Protein AF-A0A9P4WG24-F1 (afdb_monomer_lite)

Sequence (217 aa):
MPKQSAYSTAEVAAHSSSDDLWVIIQGKVYDVTKYARDHPGGASVLTEVAGKYATAEYADIGHSEDADEILNNYLIGIATDPEKLKRSKNVELVRQAPSTAVVKSVSSASGTVNVIAGVVALAGAAYYALTVGPTARFLLTRSFKLPSASFSGEQSPFFGGFAIASVFSAIGVTVIANKLSKFTQVESGFTRYPPRRKYRNYVKPANPHLARRSLDA

Radius of gyration: 34.35 Å; chains: 1; bounding box: 81×61×91 Å

InterPro domains:
  IPR001199 Cytochrome b5-like heme/steroid binding domain [PF00173] (9-77)
  IPR001199 Cytochrome b5-like heme/steroid binding domain [PR00363] (29-39)
  IPR001199 Cytochrome b5-like heme/steroid binding domain [PR00363] (39-53)
  IPR001199 Cytochrome b5-like heme/steroid binding domain [PR00363] (54-61)
  IPR001199 Cytochrome b5-like heme/steroid binding domain [PR00363] (67-79)
  IPR001199 Cytochrome b5-like heme/steroid binding domain [PS50255] (4-80)
  IPR001199 Cytochrome b5-like heme/steroid binding domain [SM01117] (7-80)
  IPR036400 Cytochrome b5-like heme/steroid binding domain superfamily [G3DSA:3.10.120.10] (2-84)
  IPR036400 Cytochrome b5-like heme/steroid binding domain superfamily [SSF55856] (4-85)
  IPR050668 Cytochrome b5 [PTHR19359] (4-100)

pLDDT: mean 72.31, std 17.3, range [32.25, 94.81]

Foldseek 3Di:
DPDFDEDELVRQLVQLDLQRFWEAAPQFIFTCSVVQPVDPVHNPVSSVRGSHHCNVVVVVVPDDPVVVVVRVVRTRHGYPPPDVVPPPPPPPPPPPDPDDDDPDDPPDPPPPVVVVVVVVVVVVLVVVLVVDDDVSVVVVVPPDPDPPPPVPDPDPPVVVVVVVVVVVVVVVVVVVCVVVVVVPPPVDPPPDDDPDDDDDDDDDPPDPVVVPPPPPD

Secondary structure (DSSP, 8-state):
---PEEE-HHHHHH-EETTEEEEEETTEEEE-TTGGGT-TT-HHHHHHTTTSB-HHHHHHHT--HHHHHHHHTTEEEEES-GGGGTTT---------------------TTSHHHHHHHHHHHHHHHHHHHS-HHHHHHHHHH---------S---HHHHHHHHHHHHHHHHHHHHHHHHHHHH--SS-TT-PPP-PPPP-----S-TTGGGGGG--

Organism: NCBI:txid1769908

Structure (mmCIF, N/CA/C/O backbone):
data_AF-A0A9P4WG24-F1
#
_entry.id   AF-A0A9P4WG24-F1
#
loop_
_atom_site.group_PDB
_atom_site.id
_atom_site.type_symbol
_atom_site.label_atom_id
_atom_site.label_alt_id
_atom_site.label_comp_id
_atom_site.label_asym_id
_atom_site.label_entity_id
_atom_site.label_seq_id
_atom_site.pdbx_PDB_ins_code
_atom_site.Cartn_x
_atom_site.Cartn_y
_atom_site.Cartn_z
_atom_site.occupancy
_atom_site.B_iso_or_equiv
_atom_site.auth_seq_id
_atom_site.auth_comp_id
_atom_site.auth_asym_id
_atom_site.auth_atom_id
_atom_site.pdbx_PDB_model_num
ATOM 1 N N . MET A 1 1 ? -28.063 17.760 -9.432 1.00 45.41 1 MET A N 1
ATOM 2 C CA . MET A 1 1 ? -26.904 17.029 -8.880 1.00 45.41 1 MET A CA 1
ATOM 3 C C . MET A 1 1 ? -27.412 15.680 -8.406 1.00 45.41 1 MET A C 1
ATOM 5 O O . MET A 1 1 ? -28.353 15.691 -7.615 1.00 45.41 1 MET A O 1
ATOM 9 N N . PRO A 1 2 ? -26.914 14.545 -8.926 1.00 49.41 2 PRO A N 1
ATOM 10 C CA . PRO A 1 2 ? -27.283 13.244 -8.381 1.00 49.41 2 PRO A CA 1
ATOM 11 C C . PRO A 1 2 ? -26.911 13.210 -6.894 1.00 49.41 2 PRO A C 1
ATOM 13 O O . PRO A 1 2 ? -25.867 13.721 -6.490 1.00 49.41 2 PRO A O 1
ATOM 16 N N . LYS A 1 3 ? -27.814 12.684 -6.070 1.00 54.59 3 LYS A N 1
ATOM 17 C CA . LYS A 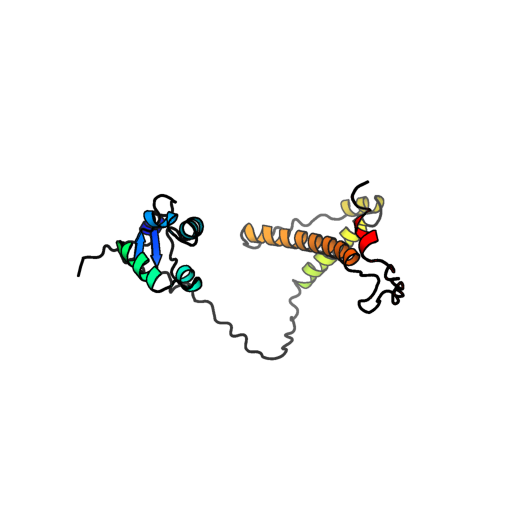1 3 ? -27.657 12.609 -4.618 1.00 54.59 3 LYS A CA 1
ATOM 18 C C . LYS A 1 3 ? -26.590 11.553 -4.312 1.00 54.59 3 LYS A C 1
ATOM 20 O O . LYS A 1 3 ? -26.892 10.368 -4.360 1.00 54.59 3 LYS A O 1
ATOM 25 N N . GLN A 1 4 ? -25.351 11.976 -4.070 1.00 72.94 4 GLN A N 1
ATOM 26 C CA . GLN A 1 4 ? -24.263 11.067 -3.698 1.00 72.94 4 GLN A CA 1
ATOM 27 C C . GLN A 1 4 ? -24.514 10.525 -2.286 1.00 72.94 4 GLN A C 1
ATOM 29 O O . GLN A 1 4 ? -24.844 11.292 -1.377 1.00 72.94 4 GLN A O 1
ATOM 34 N N . SER A 1 5 ? -24.411 9.208 -2.113 1.00 87.31 5 SER A N 1
ATOM 35 C CA . SER A 1 5 ? -24.491 8.557 -0.806 1.00 87.31 5 SER A CA 1
ATOM 36 C C . SER A 1 5 ? -23.261 8.921 0.026 1.00 87.31 5 SER A C 1
ATOM 38 O O . SER A 1 5 ? -22.143 9.009 -0.484 1.00 87.31 5 SER A O 1
ATOM 40 N N . ALA A 1 6 ? -23.485 9.195 1.309 1.00 89.50 6 ALA A N 1
ATOM 41 C CA . ALA A 1 6 ? -22.425 9.486 2.261 1.00 89.50 6 ALA A CA 1
ATOM 42 C C . ALA A 1 6 ? -22.107 8.207 3.041 1.00 89.50 6 ALA A C 1
ATOM 44 O O . ALA A 1 6 ? -23.013 7.624 3.635 1.00 89.50 6 ALA A O 1
ATOM 45 N N . TYR A 1 7 ? -20.845 7.789 3.026 1.00 90.38 7 TYR A N 1
ATOM 46 C CA . TYR A 1 7 ? -20.375 6.561 3.664 1.00 90.38 7 TYR A CA 1
ATOM 47 C C . TYR A 1 7 ? -19.468 6.894 4.844 1.00 90.38 7 TYR A C 1
ATOM 49 O O . TYR A 1 7 ? -18.600 7.770 4.758 1.00 90.38 7 TYR A O 1
ATOM 57 N N . SER A 1 8 ? -19.658 6.201 5.965 1.00 90.94 8 SER A N 1
ATOM 58 C CA . SER A 1 8 ? -18.775 6.372 7.123 1.00 90.94 8 SER A CA 1
ATOM 59 C C . SER A 1 8 ? -17.458 5.623 6.921 1.00 90.94 8 SER A C 1
ATOM 61 O O . SER A 1 8 ? -17.394 4.612 6.227 1.00 90.94 8 SER A O 1
ATOM 63 N N . THR A 1 9 ? -16.390 6.078 7.571 1.00 87.06 9 THR A N 1
ATOM 64 C CA . THR A 1 9 ? -15.092 5.384 7.490 1.00 87.06 9 THR A CA 1
ATOM 65 C C . THR A 1 9 ? -15.139 3.971 8.072 1.00 87.06 9 THR A C 1
ATOM 67 O O . THR A 1 9 ? -14.452 3.081 7.580 1.00 87.06 9 THR A O 1
ATOM 70 N N . ALA A 1 10 ? -15.981 3.751 9.084 1.00 89.00 10 ALA A N 1
ATOM 71 C CA . ALA A 1 10 ? -16.203 2.436 9.678 1.00 89.00 10 ALA A CA 1
ATOM 72 C C . ALA A 1 10 ? -16.926 1.476 8.723 1.00 89.00 10 ALA A C 1
ATOM 74 O O . ALA A 1 10 ? -16.623 0.288 8.709 1.00 89.00 10 ALA A O 1
ATOM 75 N N . GLU A 1 11 ? -17.853 1.997 7.921 1.00 90.25 11 GLU A N 1
ATOM 76 C CA . GLU A 1 11 ? -18.554 1.228 6.895 1.00 90.25 11 GLU A CA 1
ATOM 77 C C . GLU A 1 11 ? -17.583 0.807 5.796 1.00 90.25 11 GLU A C 1
ATOM 79 O O . GLU A 1 11 ? -17.454 -0.379 5.530 1.00 90.25 11 GLU A O 1
ATOM 84 N N . VAL A 1 12 ? -16.789 1.742 5.263 1.00 91.06 12 VAL A N 1
ATOM 85 C CA . VAL A 1 12 ? -15.771 1.418 4.251 1.00 91.06 12 VAL A CA 1
ATOM 86 C C . VAL A 1 12 ? -14.748 0.403 4.777 1.00 91.06 12 VAL A C 1
ATOM 88 O O . VAL A 1 12 ? -14.355 -0.497 4.045 1.00 91.06 12 VAL A O 1
ATOM 91 N N . ALA A 1 13 ? -14.362 0.484 6.053 1.00 90.19 13 ALA A N 1
ATOM 92 C CA . ALA A 1 13 ? -13.436 -0.469 6.669 1.00 90.19 13 ALA A CA 1
ATOM 93 C C . ALA A 1 13 ? -13.969 -1.915 6.730 1.00 90.19 13 ALA A C 1
ATOM 95 O O . ALA A 1 13 ? -13.171 -2.851 6.809 1.00 90.19 13 ALA A O 1
ATOM 96 N N . ALA A 1 14 ? -15.291 -2.118 6.684 1.00 92.19 14 ALA A N 1
ATOM 97 C CA . ALA A 1 14 ? -15.882 -3.454 6.617 1.00 92.19 14 ALA A CA 1
ATOM 98 C C . ALA A 1 14 ? -15.644 -4.128 5.251 1.00 92.19 14 ALA A C 1
ATOM 100 O O . ALA A 1 14 ? -15.538 -5.352 5.182 1.00 92.19 14 ALA A O 1
ATOM 101 N N . HIS A 1 15 ? -15.474 -3.335 4.190 1.00 91.50 15 HIS A N 1
ATOM 102 C CA . HIS A 1 15 ? -15.253 -3.783 2.813 1.00 91.50 15 HIS A CA 1
ATOM 103 C C . HIS A 1 15 ? -13.749 -3.941 2.518 1.00 91.50 15 HIS A C 1
ATOM 105 O O . HIS A 1 15 ? -13.144 -3.170 1.768 1.00 91.50 15 HIS A O 1
ATOM 111 N N . SER A 1 16 ? -13.129 -4.925 3.181 1.00 91.50 16 SER A N 1
ATOM 112 C CA . SER A 1 16 ? -11.688 -5.234 3.091 1.00 91.50 16 SER A CA 1
ATOM 113 C C . SER A 1 16 ? -11.368 -6.600 2.462 1.00 91.50 16 SER A C 1
ATOM 115 O O . SER A 1 16 ? -10.236 -7.081 2.537 1.00 91.50 16 SER A O 1
ATOM 117 N N . SER A 1 17 ? -12.364 -7.247 1.855 1.00 88.94 17 SER A N 1
ATOM 118 C CA . SER A 1 17 ? -12.238 -8.575 1.246 1.00 88.94 17 SER A CA 1
ATOM 119 C C . SER A 1 17 ? -11.754 -8.482 -0.204 1.00 88.94 17 SER A C 1
ATOM 121 O O . SER A 1 17 ? -11.909 -7.455 -0.859 1.00 88.94 17 SER A O 1
ATOM 123 N N . SER A 1 18 ? -11.224 -9.581 -0.753 1.00 84.94 18 SER A N 1
ATOM 124 C CA . SER A 1 18 ? -10.915 -9.675 -2.188 1.00 84.94 18 SER A CA 1
ATOM 125 C C . SER A 1 18 ? -12.154 -9.573 -3.077 1.00 84.94 18 SER A C 1
ATOM 127 O O . SER A 1 18 ? -12.048 -9.161 -4.230 1.00 84.94 18 SER A O 1
ATOM 129 N N . ASP A 1 19 ? -13.302 -9.980 -2.538 1.00 87.62 19 ASP A N 1
ATOM 130 C CA . ASP A 1 19 ? -14.577 -10.066 -3.254 1.00 87.62 19 ASP A CA 1
ATOM 131 C C . ASP A 1 19 ? -15.503 -8.885 -2.922 1.00 87.62 19 ASP A C 1
ATOM 133 O O . ASP A 1 19 ? -16.606 -8.806 -3.455 1.00 87.62 19 ASP A O 1
ATOM 137 N N . ASP A 1 20 ? -15.061 -7.990 -2.033 1.00 91.56 20 ASP A N 1
ATOM 138 C CA . ASP A 1 20 ? -15.777 -6.788 -1.609 1.00 91.56 20 ASP A CA 1
ATOM 139 C C . ASP A 1 20 ? -14.756 -5.755 -1.100 1.00 91.56 20 ASP A C 1
ATOM 141 O O . ASP A 1 20 ? -14.339 -5.782 0.067 1.00 91.56 20 ASP A O 1
ATOM 145 N N . LEU A 1 21 ? -14.275 -4.925 -2.032 1.00 93.12 21 LEU A N 1
ATOM 146 C CA . LEU A 1 21 ? -13.082 -4.093 -1.894 1.00 93.12 21 LEU A CA 1
ATOM 147 C C . LEU A 1 21 ? -13.409 -2.629 -2.164 1.00 93.12 21 LEU A C 1
ATOM 149 O O . LEU A 1 21 ? -13.545 -2.202 -3.317 1.00 93.12 21 LEU A O 1
ATOM 153 N N . TRP A 1 22 ? -13.472 -1.840 -1.094 1.00 94.81 22 TRP A N 1
ATOM 154 C CA . TRP A 1 22 ? -13.693 -0.400 -1.196 1.00 94.81 22 TRP A CA 1
ATOM 155 C C . TRP A 1 22 ? -12.465 0.383 -0.766 1.00 94.81 22 TRP A C 1
ATOM 157 O O . TRP A 1 22 ? -11.732 -0.008 0.143 1.00 94.81 22 TRP A O 1
ATOM 167 N N . VAL A 1 23 ? -12.249 1.525 -1.410 1.00 93.75 23 VAL A N 1
ATOM 168 C CA . VAL A 1 23 ? -11.096 2.386 -1.139 1.00 93.75 23 VAL A CA 1
ATOM 169 C C . VAL A 1 23 ? -11.533 3.841 -1.091 1.00 93.75 23 VAL A C 1
ATOM 171 O O . VAL A 1 23 ? -12.409 4.272 -1.844 1.00 93.75 23 VAL A O 1
ATOM 174 N N . ILE A 1 24 ? -10.906 4.616 -0.203 1.00 93.69 24 ILE A N 1
ATOM 175 C CA . ILE A 1 24 ? -11.139 6.056 -0.104 1.00 93.69 24 ILE A CA 1
ATOM 176 C C . ILE A 1 24 ? -9.964 6.814 -0.723 1.00 93.69 24 ILE A C 1
ATOM 178 O O . ILE A 1 24 ? -8.845 6.771 -0.204 1.00 93.69 24 ILE A O 1
ATOM 182 N N . ILE A 1 25 ? -10.227 7.556 -1.800 1.00 92.69 25 ILE A N 1
ATOM 183 C CA . ILE A 1 25 ? -9.239 8.391 -2.497 1.00 92.69 25 ILE A CA 1
ATOM 184 C C . ILE A 1 25 ? -9.777 9.820 -2.565 1.00 92.69 25 ILE A C 1
ATOM 186 O O . ILE A 1 25 ? -10.896 10.063 -3.013 1.00 92.69 25 ILE A O 1
ATOM 190 N N . GLN A 1 26 ? -8.996 10.783 -2.073 1.00 90.38 26 GLN A N 1
ATOM 191 C CA . GLN A 1 26 ? -9.351 12.210 -2.054 1.00 90.38 26 GLN A CA 1
ATOM 192 C C . GLN A 1 26 ? -10.726 12.502 -1.406 1.00 90.38 26 GLN A C 1
ATOM 194 O O . GLN A 1 26 ? -11.438 13.420 -1.804 1.00 90.38 26 GLN A O 1
ATOM 199 N N . GLY A 1 27 ? -11.116 11.710 -0.399 1.00 88.19 27 GLY A N 1
ATOM 200 C CA . GLY A 1 27 ? -12.394 11.867 0.312 1.00 88.19 27 GLY A CA 1
ATOM 201 C C . GLY A 1 27 ? -13.618 11.305 -0.421 1.00 88.19 27 GLY A C 1
ATOM 202 O O . GLY A 1 27 ? -14.734 11.434 0.078 1.00 88.19 27 GLY A O 1
ATOM 203 N N . LYS A 1 28 ? -13.426 10.657 -1.571 1.00 92.31 28 LYS A N 1
ATOM 204 C CA . LYS A 1 28 ? -14.458 9.926 -2.313 1.00 92.31 28 LYS A CA 1
ATOM 205 C C . LYS A 1 28 ? -14.285 8.425 -2.096 1.00 92.31 28 LYS A C 1
ATOM 207 O O . LYS A 1 28 ? -13.160 7.959 -1.919 1.00 92.31 28 LYS A O 1
ATOM 212 N N . VAL A 1 29 ? -15.393 7.693 -2.097 1.00 93.56 29 VAL A N 1
ATOM 213 C CA . VAL A 1 29 ? -15.433 6.239 -1.893 1.00 93.56 29 VAL A CA 1
ATOM 214 C C . VAL A 1 29 ? -15.666 5.547 -3.230 1.00 93.56 29 VAL A C 1
ATOM 216 O O . VAL A 1 29 ? -16.612 5.889 -3.948 1.00 93.56 29 VAL A O 1
ATOM 219 N N . TYR A 1 30 ? -14.808 4.576 -3.535 1.00 93.88 30 TYR A N 1
ATOM 220 C CA . TYR A 1 30 ? -14.818 3.824 -4.785 1.00 93.88 30 TYR A CA 1
ATOM 221 C C . TYR A 1 30 ? -14.965 2.325 -4.519 1.00 93.88 30 TYR A C 1
ATOM 223 O O . TYR A 1 30 ? -14.259 1.786 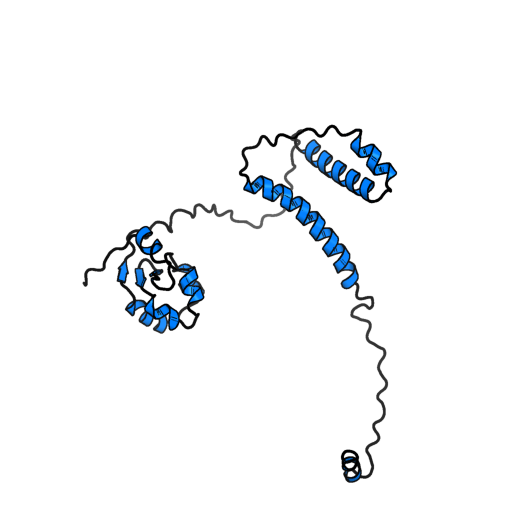-3.664 1.00 93.88 30 TYR A O 1
ATOM 231 N N . ASP A 1 31 ? -15.846 1.666 -5.276 1.00 94.69 31 ASP A N 1
ATOM 232 C CA . ASP A 1 31 ? -15.959 0.203 -5.317 1.00 94.69 31 ASP A CA 1
ATOM 233 C C . ASP A 1 31 ? -15.080 -0.333 -6.442 1.00 94.69 31 ASP A C 1
ATOM 235 O O . ASP A 1 31 ? -15.457 -0.323 -7.615 1.00 94.69 31 ASP A O 1
ATOM 239 N N . VAL A 1 32 ? -13.899 -0.823 -6.085 1.00 93.88 32 VAL A N 1
ATOM 240 C CA . VAL A 1 32 ? -12.932 -1.365 -7.045 1.00 93.88 32 VAL A CA 1
ATOM 241 C C . VAL A 1 32 ? -12.964 -2.894 -7.090 1.00 93.88 32 VAL A C 1
ATOM 243 O O . VAL A 1 32 ? -12.084 -3.505 -7.694 1.00 93.88 32 VAL A O 1
ATOM 246 N N . THR A 1 33 ? -13.990 -3.530 -6.519 1.00 93.00 33 THR A N 1
ATOM 247 C CA . THR A 1 33 ? -14.129 -4.995 -6.457 1.00 93.00 33 THR A CA 1
ATOM 248 C C . THR A 1 33 ? -14.014 -5.641 -7.836 1.00 93.00 33 THR A C 1
ATOM 250 O O . THR A 1 33 ? -13.254 -6.587 -8.039 1.00 93.00 33 THR A O 1
ATOM 253 N N . LYS A 1 34 ? -14.729 -5.094 -8.826 1.00 91.62 34 LYS A N 1
ATOM 254 C CA . LYS A 1 34 ? -14.690 -5.592 -10.212 1.00 91.62 34 LYS A CA 1
ATOM 255 C C . LYS A 1 34 ? -13.376 -5.254 -10.911 1.00 91.62 34 LYS A C 1
ATOM 257 O O . LYS A 1 34 ? -12.893 -6.042 -11.714 1.00 91.62 34 LYS A O 1
ATOM 262 N N . TYR A 1 35 ? -12.793 -4.108 -10.570 1.00 91.69 35 TYR A N 1
ATOM 263 C CA . TYR A 1 35 ? -11.558 -3.616 -11.171 1.00 91.69 35 TYR A CA 1
ATOM 264 C C . TYR A 1 35 ? -10.304 -4.321 -10.638 1.00 91.69 35 TYR A C 1
ATOM 266 O O . TYR A 1 35 ? -9.254 -4.276 -11.273 1.00 91.69 35 TYR A O 1
ATOM 274 N N . ALA A 1 36 ? -10.398 -5.029 -9.508 1.00 91.00 36 ALA A N 1
ATOM 275 C CA . ALA A 1 36 ? -9.252 -5.663 -8.866 1.00 91.00 36 ALA A CA 1
ATOM 276 C C . ALA A 1 36 ? -8.454 -6.598 -9.795 1.00 91.00 36 ALA A C 1
ATOM 278 O O . ALA A 1 36 ? -7.238 -6.715 -9.650 1.00 91.00 36 ALA A O 1
ATOM 279 N N . ARG A 1 37 ? -9.117 -7.254 -10.758 1.00 89.44 37 ARG A N 1
ATOM 280 C CA . ARG A 1 37 ? -8.481 -8.162 -11.731 1.00 89.44 37 ARG A CA 1
ATOM 281 C C . ARG A 1 37 ? -7.901 -7.453 -12.951 1.00 89.44 37 ARG A C 1
ATOM 283 O O . ARG A 1 37 ? -6.934 -7.955 -13.515 1.00 89.44 37 ARG A O 1
ATOM 290 N N . ASP A 1 38 ? -8.455 -6.298 -13.295 1.00 91.38 38 ASP A N 1
ATOM 291 C CA . ASP A 1 38 ? -8.055 -5.504 -14.458 1.00 91.38 38 ASP A CA 1
ATOM 292 C C . ASP A 1 38 ? -7.014 -4.433 -14.097 1.00 91.38 38 ASP A C 1
ATOM 294 O O . ASP A 1 38 ? -6.459 -3.776 -14.975 1.00 91.38 38 ASP A O 1
ATOM 298 N N . HIS A 1 39 ? -6.716 -4.270 -12.803 1.00 91.62 39 HIS A N 1
ATOM 299 C CA . HIS A 1 39 ? -5.727 -3.322 -12.313 1.00 91.62 39 HIS A CA 1
ATOM 300 C C . HIS A 1 39 ? -4.307 -3.676 -12.808 1.00 91.62 39 HIS A C 1
ATOM 302 O O . HIS A 1 39 ? -3.783 -4.734 -12.440 1.00 91.62 39 HIS A O 1
ATOM 308 N N . PRO A 1 40 ? -3.624 -2.787 -13.563 1.00 91.50 40 PRO A N 1
ATOM 309 C CA . PRO A 1 40 ? -2.287 -3.056 -14.108 1.00 91.50 40 PRO A CA 1
ATOM 310 C C . PRO A 1 40 ? -1.209 -3.330 -13.048 1.00 91.50 40 PRO A C 1
ATOM 312 O O . PRO A 1 40 ? -0.237 -4.028 -13.328 1.00 91.50 40 PRO A O 1
ATOM 315 N N . GLY A 1 41 ? -1.379 -2.812 -11.826 1.00 88.81 41 GLY A N 1
ATOM 316 C CA . GLY A 1 41 ? -0.496 -3.084 -10.684 1.00 88.81 41 GLY A CA 1
ATOM 317 C C . GLY A 1 41 ? -0.771 -4.415 -9.970 1.00 88.81 41 GLY A C 1
ATOM 318 O O . GLY A 1 41 ? -0.051 -4.771 -9.041 1.00 88.81 41 GLY A O 1
ATOM 319 N N . GLY A 1 42 ? -1.802 -5.154 -10.391 1.00 90.88 42 GLY A N 1
ATOM 320 C CA . GLY A 1 42 ? -2.256 -6.399 -9.777 1.00 90.88 42 GLY A CA 1
ATOM 321 C C . GLY A 1 42 ? -3.269 -6.201 -8.643 1.00 90.88 42 GLY A C 1
ATOM 322 O O . GLY A 1 42 ? -3.415 -5.120 -8.075 1.00 90.88 42 GLY A O 1
ATOM 323 N N . ALA A 1 43 ? -3.974 -7.279 -8.291 1.00 90.38 43 ALA A N 1
ATOM 324 C CA . ALA A 1 43 ? -5.007 -7.269 -7.247 1.00 90.38 43 ALA A CA 1
ATOM 325 C C . ALA A 1 43 ? -4.441 -7.153 -5.817 1.00 90.38 43 ALA A C 1
ATOM 327 O O . ALA A 1 43 ? -5.142 -6.726 -4.899 1.00 90.38 43 ALA A O 1
ATOM 328 N N . SER A 1 44 ? -3.180 -7.548 -5.610 1.00 89.88 44 SER A N 1
ATOM 329 C CA . SER A 1 44 ? -2.553 -7.592 -4.282 1.00 89.88 44 SER A CA 1
ATOM 330 C C . SER A 1 44 ? -2.452 -6.209 -3.649 1.00 89.88 44 SER A C 1
ATOM 332 O O . SER A 1 44 ? -2.878 -6.035 -2.512 1.00 89.88 44 SER A O 1
ATOM 334 N N . VAL A 1 45 ? -1.995 -5.211 -4.411 1.00 91.56 45 VAL A N 1
ATOM 335 C CA . VAL A 1 45 ? -1.862 -3.826 -3.929 1.00 91.56 45 VAL A CA 1
ATOM 336 C C . VAL A 1 45 ? -3.210 -3.220 -3.553 1.00 91.56 45 VAL A C 1
ATOM 338 O O . VAL A 1 45 ? -3.307 -2.529 -2.547 1.00 91.56 45 VAL A O 1
ATOM 341 N N . LEU A 1 46 ? -4.277 -3.537 -4.292 1.00 91.81 46 LEU A N 1
ATOM 342 C CA . LEU A 1 46 ? -5.624 -3.080 -3.938 1.00 91.81 46 LEU A CA 1
ATOM 343 C C . LEU A 1 46 ? -6.123 -3.728 -2.642 1.00 91.81 46 LEU A C 1
ATOM 345 O O . LEU A 1 46 ? -6.767 -3.070 -1.831 1.00 91.81 46 LEU A O 1
ATOM 349 N N . THR A 1 47 ? -5.790 -5.000 -2.416 1.00 92.19 47 THR A N 1
ATOM 350 C CA . THR A 1 47 ? -6.190 -5.727 -1.201 1.00 92.19 47 THR A CA 1
ATOM 351 C C . THR A 1 47 ? -5.479 -5.178 0.044 1.00 92.19 47 THR A C 1
ATOM 353 O O . THR A 1 47 ? -6.062 -5.134 1.123 1.00 92.19 47 THR A O 1
ATOM 356 N N . GLU A 1 48 ? -4.238 -4.701 -0.088 1.00 90.62 48 GLU A N 1
ATOM 357 C CA . GLU A 1 48 ? -3.475 -4.093 1.015 1.00 90.62 48 GLU A CA 1
ATOM 358 C C . GLU A 1 48 ? -4.090 -2.770 1.513 1.00 90.62 48 GLU A C 1
ATOM 360 O O . GLU A 1 48 ? -4.084 -2.481 2.723 1.00 90.62 48 GLU A O 1
ATOM 365 N N . VAL A 1 49 ? -4.670 -1.998 0.588 1.00 92.00 49 VAL A N 1
ATOM 366 C CA . VAL A 1 49 ? -5.323 -0.702 0.851 1.00 92.00 49 VAL A CA 1
ATOM 367 C C . VAL A 1 49 ? -6.832 -0.790 1.050 1.00 92.00 49 VAL A C 1
ATOM 369 O O . VAL A 1 49 ? -7.482 0.229 1.301 1.00 92.00 49 VAL A O 1
ATOM 372 N N . ALA A 1 50 ? -7.392 -1.993 0.964 1.00 92.19 50 ALA A N 1
ATOM 373 C CA . ALA A 1 50 ? -8.818 -2.224 1.103 1.00 92.19 50 ALA A CA 1
ATOM 374 C C . ALA A 1 50 ? -9.337 -1.719 2.458 1.00 92.19 50 ALA A C 1
ATOM 376 O O . ALA A 1 50 ? -8.723 -1.929 3.510 1.00 92.19 50 ALA A O 1
ATOM 377 N N . GLY A 1 51 ? -10.462 -1.009 2.430 1.00 90.56 51 GLY A N 1
ATOM 378 C CA . GLY A 1 51 ? -11.102 -0.417 3.600 1.00 90.56 51 GLY A CA 1
ATOM 379 C C . GLY A 1 51 ? -10.353 0.767 4.228 1.00 90.56 51 GLY A C 1
ATOM 380 O O . GLY A 1 51 ? -10.689 1.182 5.339 1.00 90.56 51 GLY A O 1
ATOM 381 N N . LYS A 1 52 ? -9.329 1.319 3.561 1.00 91.19 52 LYS A N 1
ATOM 382 C CA . LYS A 1 52 ? -8.490 2.415 4.079 1.00 91.19 52 LYS A CA 1
ATOM 383 C C . LYS A 1 52 ? -8.512 3.653 3.176 1.00 91.19 52 LYS A C 1
ATOM 385 O O . LYS A 1 52 ? -9.027 3.655 2.058 1.00 91.19 52 LYS A O 1
ATOM 390 N N . TYR A 1 53 ? -7.915 4.730 3.688 1.00 91.31 53 TYR A N 1
ATOM 391 C CA . TYR A 1 53 ? -7.577 5.914 2.899 1.00 91.31 53 TYR A CA 1
ATOM 392 C C . TYR A 1 53 ? -6.301 5.668 2.097 1.00 91.31 53 TYR A C 1
ATOM 394 O O . TYR A 1 53 ? -5.207 5.742 2.650 1.00 91.31 53 TYR A O 1
ATOM 402 N N . ALA A 1 54 ? -6.445 5.461 0.792 1.00 91.44 54 ALA A N 1
ATOM 403 C CA . ALA A 1 54 ? -5.332 5.213 -0.121 1.00 91.44 54 ALA A CA 1
ATOM 404 C C . ALA A 1 54 ? -4.896 6.467 -0.895 1.00 91.44 54 ALA A C 1
ATOM 406 O O . ALA A 1 54 ? -4.151 6.364 -1.859 1.00 91.44 54 ALA A O 1
ATOM 407 N N . THR A 1 55 ? -5.342 7.669 -0.502 1.00 91.75 55 THR A N 1
ATOM 408 C CA . THR A 1 55 ? -5.001 8.918 -1.215 1.00 91.75 55 THR A CA 1
ATOM 409 C C . THR A 1 55 ? -3.491 9.136 -1.354 1.00 91.75 55 THR A C 1
ATOM 411 O O . THR A 1 55 ? -3.049 9.623 -2.388 1.00 91.75 55 THR A O 1
ATOM 414 N N . ALA A 1 56 ? -2.711 8.805 -0.318 1.00 90.00 56 ALA A N 1
ATOM 415 C CA . ALA A 1 56 ? -1.254 8.941 -0.356 1.00 90.00 56 ALA A CA 1
ATOM 416 C C . ALA A 1 56 ? -0.633 7.924 -1.320 1.00 90.00 56 ALA A C 1
ATOM 418 O O . ALA A 1 56 ? 0.102 8.300 -2.220 1.00 90.00 56 ALA A O 1
ATOM 419 N N . GLU A 1 57 ? -1.025 6.659 -1.193 1.00 90.94 57 GLU A N 1
ATOM 420 C CA . GLU A 1 57 ? -0.511 5.560 -2.015 1.00 90.94 57 GLU A CA 1
ATOM 421 C C . GLU A 1 57 ? -0.864 5.741 -3.499 1.00 90.94 57 GLU A C 1
ATOM 423 O O . GLU A 1 57 ? -0.031 5.531 -4.376 1.00 90.94 57 GLU A O 1
ATOM 428 N N . TYR A 1 58 ? -2.073 6.231 -3.787 1.00 91.81 58 TYR A N 1
ATOM 429 C CA . TYR A 1 58 ? -2.506 6.580 -5.138 1.00 91.81 58 TYR A CA 1
ATOM 430 C C . TYR A 1 58 ? -1.657 7.702 -5.754 1.00 91.81 58 TYR A C 1
ATOM 432 O O . TYR A 1 58 ? -1.300 7.631 -6.932 1.00 91.81 58 TYR A O 1
ATOM 440 N N . ALA A 1 59 ? -1.330 8.727 -4.959 1.00 90.75 59 ALA A N 1
ATOM 441 C CA . ALA A 1 59 ? -0.521 9.861 -5.398 1.00 90.75 59 ALA A CA 1
ATOM 442 C C . ALA A 1 59 ? 0.961 9.493 -5.570 1.00 90.75 59 ALA A C 1
ATOM 444 O O . ALA A 1 59 ? 1.587 9.947 -6.524 1.00 90.75 59 ALA A O 1
ATOM 445 N N . ASP A 1 60 ? 1.502 8.649 -4.690 1.00 91.19 60 ASP A N 1
ATOM 446 C CA . ASP A 1 60 ? 2.906 8.226 -4.710 1.00 91.19 60 ASP A CA 1
ATOM 447 C C . ASP A 1 60 ? 3.242 7.374 -5.946 1.00 91.19 60 ASP A C 1
ATOM 449 O O . ASP A 1 60 ? 4.357 7.447 -6.463 1.00 91.19 60 ASP A O 1
ATOM 453 N N . ILE A 1 61 ? 2.277 6.596 -6.449 1.00 90.94 61 ILE A N 1
ATOM 454 C CA . ILE A 1 61 ? 2.438 5.790 -7.670 1.00 90.94 61 ILE A CA 1
ATOM 455 C C . ILE A 1 61 ? 2.429 6.665 -8.936 1.00 90.94 61 ILE A C 1
ATOM 457 O O . ILE A 1 61 ? 3.089 6.322 -9.916 1.00 90.94 61 ILE A O 1
ATOM 461 N N . GLY A 1 62 ? 1.722 7.799 -8.922 1.00 90.94 62 GLY A N 1
ATOM 462 C CA . GLY A 1 62 ? 1.638 8.706 -10.070 1.00 90.94 62 GLY A CA 1
ATOM 463 C C . GLY A 1 62 ? 0.787 8.156 -11.219 1.00 90.94 62 GLY A C 1
ATOM 464 O O . GLY A 1 62 ? 1.277 7.979 -12.333 1.00 90.94 62 GLY A O 1
ATOM 465 N N . HIS A 1 63 ? -0.489 7.883 -10.946 1.00 92.31 63 HIS A N 1
ATOM 466 C CA . HIS A 1 63 ? -1.463 7.459 -11.957 1.00 92.31 63 HIS A CA 1
ATOM 467 C C . HIS A 1 63 ? -1.660 8.527 -13.056 1.00 92.31 63 HIS A C 1
ATOM 469 O O . HIS A 1 63 ? -1.553 9.725 -12.793 1.00 92.31 63 HIS A O 1
ATOM 475 N N . SER A 1 64 ? -1.913 8.092 -14.298 1.00 94.19 64 SER A N 1
ATOM 476 C CA . SER A 1 64 ? -2.201 8.978 -15.437 1.00 94.19 64 SER A CA 1
ATOM 477 C C . SER A 1 64 ? -3.634 9.517 -15.397 1.00 94.19 64 SER A C 1
ATOM 479 O O . SER A 1 64 ? -4.491 8.963 -14.716 1.00 94.19 64 SER A O 1
ATOM 481 N N . GLU A 1 65 ? -3.924 10.550 -16.189 1.00 92.19 65 GLU A N 1
ATOM 482 C CA . GLU A 1 65 ? -5.275 11.129 -16.277 1.00 92.19 65 GLU A CA 1
ATOM 483 C C . GLU A 1 65 ? -6.322 10.097 -16.744 1.00 92.19 65 GLU A C 1
ATOM 485 O O . GLU A 1 65 ? -7.401 10.001 -16.167 1.00 92.19 65 GLU A O 1
ATOM 490 N N . ASP A 1 66 ? -5.958 9.212 -17.679 1.00 92.38 66 ASP A N 1
ATOM 491 C CA . ASP A 1 66 ? -6.805 8.082 -18.096 1.00 92.38 66 ASP A CA 1
ATOM 492 C C . ASP A 1 66 ? -7.174 7.150 -16.923 1.00 92.38 66 ASP A C 1
ATOM 494 O O . ASP A 1 66 ? -8.265 6.581 -16.878 1.00 92.38 66 ASP A O 1
ATOM 498 N N . ALA A 1 67 ? -6.274 6.978 -15.947 1.00 91.50 67 ALA A N 1
ATOM 499 C CA . ALA A 1 67 ? -6.552 6.163 -14.769 1.00 91.50 67 ALA A CA 1
ATOM 500 C C . ALA A 1 67 ? -7.538 6.862 -13.820 1.00 91.50 67 ALA A C 1
ATOM 502 O O . ALA A 1 67 ? -8.392 6.189 -13.239 1.00 91.50 67 ALA A O 1
ATOM 503 N N . ASP A 1 68 ? -7.487 8.194 -13.722 1.00 91.75 68 ASP A N 1
ATOM 504 C CA . ASP A 1 68 ? -8.486 8.980 -12.994 1.00 91.75 68 ASP A CA 1
ATOM 505 C C . ASP A 1 68 ? -9.873 8.866 -13.652 1.00 91.75 68 ASP A C 1
ATOM 507 O O . ASP A 1 68 ? -10.886 8.744 -12.957 1.00 91.75 68 ASP A O 1
ATOM 511 N N . GLU A 1 69 ? -9.948 8.846 -14.986 1.00 92.62 69 GLU A N 1
ATOM 512 C CA . GLU A 1 69 ? -11.203 8.615 -15.714 1.00 92.62 69 GLU A CA 1
ATOM 513 C C . GLU A 1 69 ? -11.796 7.234 -15.410 1.00 92.62 69 GLU A C 1
ATOM 515 O O . GLU A 1 69 ? -12.989 7.122 -15.114 1.00 92.62 69 GLU A O 1
ATOM 520 N N . ILE A 1 70 ? -10.964 6.187 -15.412 1.00 92.44 70 ILE A N 1
ATOM 521 C CA . ILE A 1 70 ? -11.385 4.831 -15.038 1.00 92.44 70 ILE A CA 1
ATOM 522 C C . ILE A 1 70 ? -11.865 4.807 -13.585 1.00 92.44 70 ILE A C 1
ATOM 524 O O . ILE A 1 70 ? -12.931 4.256 -13.309 1.00 92.44 70 ILE A O 1
ATOM 528 N N . LEU A 1 71 ? -11.126 5.435 -12.666 1.00 91.94 71 LEU A N 1
ATOM 529 C CA . LEU A 1 71 ? -11.467 5.509 -11.246 1.00 91.94 71 LEU A CA 1
ATOM 530 C C . LEU A 1 71 ? -12.843 6.158 -11.026 1.00 91.94 71 LEU A C 1
ATOM 532 O O . LEU A 1 71 ? -13.641 5.666 -10.226 1.00 91.94 71 LEU A O 1
ATOM 536 N N . ASN A 1 72 ? -13.159 7.220 -11.770 1.00 91.88 72 ASN A N 1
ATOM 537 C CA . ASN A 1 72 ? -14.437 7.925 -11.663 1.00 91.88 72 ASN A CA 1
ATOM 538 C C . ASN A 1 72 ? -15.654 7.043 -12.001 1.00 91.88 72 ASN A C 1
ATOM 540 O O . ASN A 1 72 ? -16.730 7.275 -11.446 1.00 91.88 72 ASN A O 1
ATOM 544 N N . ASN A 1 73 ? -15.498 6.009 -12.835 1.00 92.50 73 ASN A N 1
ATOM 545 C CA . ASN A 1 73 ? -16.578 5.064 -13.151 1.00 92.50 73 ASN A CA 1
ATOM 546 C C . ASN A 1 73 ? -16.981 4.186 -11.955 1.00 92.50 73 ASN A C 1
ATOM 548 O O . ASN A 1 73 ? -18.095 3.666 -11.920 1.00 92.50 73 ASN A O 1
ATOM 552 N N . TYR A 1 74 ? -16.090 4.038 -10.973 1.00 92.69 74 TYR A N 1
ATOM 553 C CA . TYR A 1 74 ? -16.286 3.218 -9.776 1.00 92.69 74 TYR A CA 1
ATOM 554 C C . TYR A 1 74 ? -16.706 4.033 -8.546 1.00 92.69 74 TYR A C 1
ATOM 556 O O . TYR A 1 74 ? -16.731 3.515 -7.429 1.00 92.69 74 TYR A O 1
ATOM 564 N N . LEU A 1 75 ? -17.026 5.319 -8.719 1.00 93.06 75 LEU A N 1
ATOM 565 C CA . LEU A 1 75 ? -17.426 6.195 -7.624 1.00 93.06 75 LEU A CA 1
ATOM 566 C C . LEU A 1 75 ? -18.825 5.838 -7.115 1.00 93.06 75 LEU A C 1
ATOM 568 O O . LEU A 1 75 ? -19.810 5.939 -7.846 1.00 93.06 75 LEU A O 1
ATOM 572 N N . ILE A 1 76 ? -18.919 5.506 -5.829 1.00 92.25 76 ILE A N 1
ATOM 573 C CA . ILE A 1 76 ? -20.199 5.223 -5.169 1.00 92.25 76 ILE A CA 1
ATOM 574 C C . ILE A 1 76 ? -20.690 6.447 -4.393 1.00 92.25 76 ILE A C 1
ATOM 576 O O . ILE A 1 76 ? -21.888 6.721 -4.344 1.00 92.25 76 ILE A O 1
ATOM 580 N N . GLY A 1 77 ? -19.777 7.202 -3.775 1.00 90.88 77 GLY A N 1
ATOM 581 C CA . GLY A 1 77 ? -20.167 8.291 -2.886 1.00 90.88 77 GLY A CA 1
ATOM 582 C C . GLY A 1 77 ? -19.015 9.063 -2.253 1.00 90.88 77 GLY A C 1
ATOM 583 O O . GLY A 1 77 ? -17.869 9.004 -2.698 1.00 90.88 77 GLY A O 1
ATOM 584 N N . ILE A 1 78 ? -19.340 9.820 -1.205 1.00 91.00 78 ILE A N 1
ATOM 585 C CA . ILE A 1 78 ? -18.401 10.674 -0.463 1.00 91.00 78 ILE A CA 1
ATOM 586 C C . ILE A 1 78 ? -18.207 10.104 0.944 1.00 91.00 78 ILE A C 1
ATOM 588 O O . ILE A 1 78 ? -19.160 9.638 1.566 1.00 91.00 78 ILE A O 1
ATOM 592 N N . ALA A 1 79 ? -16.983 10.163 1.466 1.00 89.19 79 ALA A N 1
ATOM 593 C CA . ALA A 1 79 ? -16.710 9.796 2.849 1.00 89.19 79 ALA A CA 1
ATOM 594 C C . ALA A 1 79 ? -17.156 10.921 3.804 1.00 89.19 79 ALA A C 1
ATOM 596 O O . ALA A 1 79 ? -16.733 12.069 3.659 1.00 89.19 79 ALA A O 1
ATOM 597 N N . THR A 1 80 ? -17.978 10.592 4.802 1.00 83.81 80 THR A N 1
ATOM 598 C CA . THR A 1 80 ? -18.544 11.558 5.765 1.00 83.81 80 THR A CA 1
ATOM 599 C C . THR A 1 80 ? -17.482 12.188 6.676 1.00 83.81 80 THR A C 1
ATOM 601 O O . THR A 1 80 ? -17.660 13.318 7.123 1.00 83.81 80 THR A O 1
ATOM 604 N N . ASP A 1 81 ? -16.353 11.503 6.902 1.00 70.50 81 ASP A N 1
ATOM 605 C CA . ASP A 1 81 ? -15.302 11.934 7.835 1.00 70.50 81 ASP A CA 1
ATOM 606 C C . ASP A 1 81 ? -13.981 12.305 7.127 1.00 70.50 81 ASP A C 1
ATOM 608 O O . ASP A 1 81 ? -12.990 11.579 7.234 1.00 70.50 81 ASP A O 1
ATOM 612 N N . PRO A 1 82 ? -13.878 13.462 6.449 1.00 58.94 82 PRO A N 1
ATOM 613 C CA . PRO A 1 82 ? -12.608 13.907 5.869 1.00 58.94 82 PRO A CA 1
ATOM 614 C C . PRO A 1 82 ? -11.548 14.289 6.930 1.00 58.94 82 PRO A C 1
ATOM 616 O O . PRO A 1 82 ? -10.388 14.524 6.591 1.00 58.94 82 PRO A O 1
ATOM 619 N N . GLU A 1 83 ? -11.913 14.378 8.217 1.00 53.34 83 GLU A N 1
ATOM 620 C CA . GLU A 1 83 ? -11.107 15.043 9.253 1.00 53.34 83 GLU A CA 1
ATOM 621 C C . GLU A 1 83 ? -10.149 14.157 10.065 1.00 53.34 83 GLU A C 1
ATOM 623 O O . GLU A 1 83 ? -9.213 14.686 10.678 1.00 53.34 83 GLU A O 1
ATOM 628 N N . LYS A 1 84 ? -10.274 12.821 10.049 1.00 52.50 84 LYS A N 1
ATOM 629 C CA . LYS A 1 84 ? -9.335 11.965 10.809 1.00 52.50 84 LYS A CA 1
ATOM 630 C C . LYS A 1 84 ? -7.912 11.915 10.230 1.00 52.50 84 LYS A C 1
ATOM 632 O O . LYS A 1 84 ? -7.031 11.321 10.843 1.00 52.50 84 LYS A O 1
ATOM 637 N N . LEU A 1 85 ? -7.655 12.625 9.127 1.00 52.97 85 LEU A N 1
ATOM 638 C CA . LEU A 1 85 ? -6.323 12.842 8.551 1.00 52.97 85 LEU A CA 1
ATOM 639 C C . LEU A 1 85 ? -5.643 14.160 8.976 1.00 52.97 85 LEU A C 1
ATOM 641 O O . LEU A 1 85 ? -4.471 14.355 8.656 1.00 52.97 85 LEU A O 1
ATOM 645 N N . LYS A 1 86 ? -6.299 15.053 9.740 1.00 50.94 86 LYS A N 1
ATOM 646 C CA . LYS A 1 86 ? -5.644 16.273 10.272 1.00 50.94 86 LYS A CA 1
ATOM 647 C C . LYS A 1 86 ? -5.192 16.195 11.731 1.00 50.94 86 LYS A C 1
ATOM 649 O O . LYS A 1 86 ? -4.412 17.045 12.153 1.00 50.94 86 LYS A O 1
ATOM 654 N N . ARG A 1 87 ? -5.585 15.179 12.507 1.00 51.03 87 ARG A N 1
ATOM 655 C CA . ARG A 1 87 ? -5.335 15.147 13.965 1.00 51.03 87 ARG A CA 1
ATOM 656 C C . ARG A 1 87 ? -4.424 14.013 14.444 1.00 51.03 87 ARG A C 1
ATOM 658 O O . ARG A 1 87 ? -4.690 13.388 15.458 1.00 51.03 87 ARG A O 1
ATOM 665 N N . SER A 1 88 ? -3.318 13.787 13.737 1.00 50.94 88 SER A N 1
ATOM 666 C CA . SER A 1 88 ? -2.124 13.136 14.312 1.00 50.94 88 SER A CA 1
ATOM 667 C C . SER A 1 88 ? -0.803 13.751 13.818 1.00 50.94 88 SER A C 1
ATOM 669 O O . SER A 1 88 ? 0.261 13.160 13.972 1.00 50.94 88 SER A O 1
ATOM 671 N N . LYS A 1 89 ? -0.837 14.967 13.256 1.00 51.41 89 LYS A N 1
ATOM 672 C CA . LYS A 1 89 ? 0.364 15.789 13.048 1.00 51.41 89 LYS A CA 1
ATOM 673 C C . LYS A 1 89 ? 0.409 16.928 14.069 1.00 51.41 89 LYS A C 1
ATOM 675 O O . LYS A 1 89 ? 0.460 18.092 13.709 1.00 51.41 89 LYS A O 1
ATOM 680 N N . ASN A 1 90 ? 0.437 16.576 15.352 1.00 50.56 90 ASN A N 1
ATOM 681 C CA . ASN A 1 90 ? 1.427 17.196 16.235 1.00 50.56 90 ASN A CA 1
ATOM 682 C C . ASN A 1 90 ? 2.653 16.278 16.207 1.00 50.56 90 ASN A C 1
ATOM 684 O O . ASN A 1 90 ? 2.977 15.595 17.169 1.00 50.56 90 ASN A O 1
ATOM 688 N N . VAL A 1 91 ? 3.279 16.207 15.032 1.00 55.78 91 VAL A N 1
ATOM 689 C CA . VAL A 1 91 ? 4.698 15.893 14.951 1.00 55.78 91 VAL A CA 1
ATOM 690 C C . VAL A 1 91 ? 5.348 17.249 15.131 1.00 55.78 9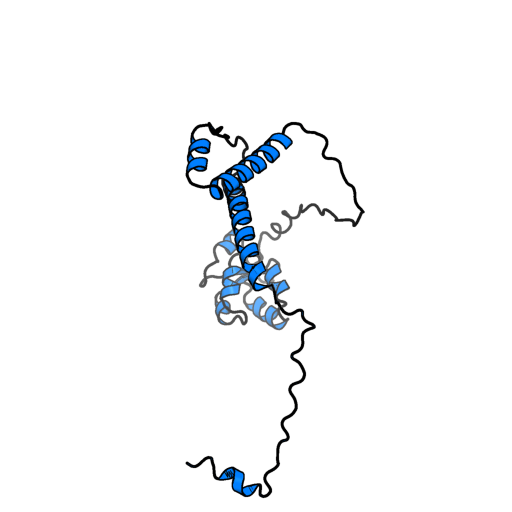1 VAL A C 1
ATOM 692 O O . VAL A 1 91 ? 5.317 18.085 14.229 1.00 55.78 91 VAL A O 1
ATOM 695 N N . GLU A 1 92 ? 5.814 17.498 16.348 1.00 58.19 92 GLU A N 1
ATOM 696 C CA . GLU A 1 92 ? 6.680 18.619 16.665 1.00 58.19 92 GLU A CA 1
ATOM 697 C C . GLU A 1 92 ? 7.812 18.635 15.634 1.00 58.19 92 GLU A C 1
ATOM 699 O O . GLU A 1 92 ? 8.629 17.716 15.560 1.00 58.19 92 GLU A O 1
ATOM 704 N N . LEU A 1 93 ? 7.804 19.645 14.761 1.00 51.03 93 LEU A N 1
ATOM 705 C CA . LEU A 1 93 ? 8.884 19.897 13.820 1.00 51.03 93 LEU A CA 1
ATOM 706 C C . LEU A 1 93 ? 10.104 20.311 14.642 1.00 51.03 93 LEU A C 1
ATOM 708 O O . LEU A 1 93 ? 10.385 21.501 14.789 1.00 51.03 93 LEU A O 1
ATOM 712 N N . VAL A 1 94 ? 10.849 19.338 15.170 1.00 58.28 94 VAL A N 1
ATOM 713 C CA . VAL A 1 94 ? 12.227 19.571 15.589 1.00 58.28 94 VAL A CA 1
ATOM 714 C C . VAL A 1 94 ? 12.994 19.866 14.308 1.00 58.28 94 VAL A C 1
ATOM 716 O O . VAL A 1 94 ? 13.526 18.983 13.639 1.00 58.28 94 VAL A O 1
ATOM 719 N N . ARG A 1 95 ? 12.997 21.145 13.925 1.00 48.53 95 ARG A N 1
ATOM 720 C CA . ARG A 1 95 ? 13.962 21.702 12.987 1.00 48.53 95 ARG A CA 1
ATOM 721 C C . ARG A 1 95 ? 15.342 21.331 13.520 1.00 48.53 95 ARG A C 1
ATOM 723 O O . ARG A 1 95 ? 15.822 21.947 14.468 1.00 48.53 95 ARG A O 1
ATOM 730 N N . GLN A 1 96 ? 15.999 20.359 12.899 1.00 52.97 96 GLN A N 1
ATOM 731 C CA . GLN A 1 96 ? 17.450 20.275 12.969 1.00 52.97 96 GLN A CA 1
ATOM 732 C C . GLN A 1 96 ? 18.003 21.480 12.207 1.00 52.97 96 GLN A C 1
ATOM 734 O O . GLN A 1 96 ? 18.213 21.448 10.998 1.00 52.97 96 GLN A O 1
ATOM 739 N N . ALA A 1 97 ? 18.187 22.583 12.929 1.00 47.81 97 ALA A N 1
ATOM 740 C CA . ALA A 1 97 ? 19.129 23.605 12.519 1.00 47.81 97 ALA A CA 1
ATOM 741 C C . ALA A 1 97 ? 20.539 22.985 12.561 1.00 47.81 97 ALA A C 1
ATOM 743 O O . ALA A 1 97 ? 20.877 22.335 13.556 1.00 47.81 97 ALA A O 1
ATOM 744 N N . PRO A 1 98 ? 21.382 23.171 11.532 1.00 54.78 98 PRO A N 1
ATOM 745 C CA . PRO A 1 98 ? 22.784 22.813 11.631 1.00 54.78 98 PRO A CA 1
ATOM 746 C C . PRO A 1 98 ? 23.447 23.860 12.528 1.00 54.78 98 PRO A C 1
ATOM 748 O O . PRO A 1 98 ? 23.759 24.964 12.096 1.00 54.78 98 PRO A O 1
ATOM 751 N N . SER A 1 99 ? 23.613 23.540 13.806 1.00 42.50 99 SER A N 1
ATOM 752 C CA . SER A 1 99 ? 24.386 24.358 14.733 1.00 42.50 99 SER A CA 1
ATOM 753 C C . SER A 1 99 ? 25.299 23.441 15.528 1.00 42.50 99 SER A C 1
ATOM 755 O O . SER A 1 99 ? 24.879 22.731 16.438 1.00 42.50 99 SER A O 1
ATOM 757 N N . THR A 1 100 ? 26.535 23.389 15.034 1.00 41.16 100 THR A N 1
ATOM 758 C CA . THR A 1 100 ? 27.790 23.233 15.772 1.00 41.16 100 THR A CA 1
ATOM 759 C C . THR A 1 100 ? 27.685 22.694 17.198 1.00 41.16 100 THR A C 1
ATOM 761 O O . THR A 1 100 ? 27.172 23.365 18.087 1.00 41.16 100 THR A O 1
ATOM 764 N N . ALA A 1 101 ? 28.281 21.515 17.394 1.00 51.44 101 ALA A N 1
ATOM 765 C CA . ALA A 1 101 ? 28.984 21.091 18.603 1.00 51.44 101 ALA A CA 1
ATOM 766 C C . ALA A 1 101 ? 28.628 21.861 19.888 1.00 51.44 101 ALA A C 1
ATOM 768 O O . ALA A 1 101 ? 29.292 22.827 20.255 1.00 51.44 101 ALA A O 1
ATOM 769 N N . VAL A 1 102 ? 27.635 21.369 20.626 1.00 39.00 102 VAL A N 1
ATOM 770 C CA . VAL A 1 102 ? 27.523 21.669 22.053 1.00 39.00 102 VAL A CA 1
ATOM 771 C C . VAL A 1 102 ? 27.607 20.349 22.800 1.00 39.00 102 VAL A C 1
ATOM 773 O O . VAL A 1 102 ? 26.625 19.631 22.976 1.00 39.00 102 VAL A O 1
ATOM 776 N N . VAL A 1 103 ? 28.828 20.039 23.233 1.00 47.88 103 VAL A N 1
ATOM 777 C CA . VAL A 1 103 ? 29.092 19.126 24.342 1.00 47.88 103 VAL A CA 1
ATOM 778 C C . VAL A 1 103 ? 28.324 19.672 25.547 1.00 47.88 103 VAL A C 1
ATOM 780 O O . VAL A 1 103 ? 28.730 20.669 26.140 1.00 47.88 103 VAL A O 1
ATOM 783 N N . LYS A 1 104 ? 27.186 19.063 25.896 1.00 32.25 104 LYS A N 1
ATOM 784 C CA . LYS A 1 104 ? 26.560 19.273 27.204 1.00 32.25 104 LYS A CA 1
ATOM 785 C C . LYS A 1 104 ? 26.976 18.135 28.116 1.00 32.25 104 LYS A C 1
ATOM 787 O O . LYS A 1 104 ? 26.626 16.977 27.903 1.00 32.25 104 LYS A O 1
ATOM 792 N N . SER A 1 105 ? 27.774 18.527 29.099 1.00 43.16 105 SER A N 1
ATOM 793 C CA . SER A 1 105 ? 28.157 17.759 30.265 1.00 43.16 105 SER A CA 1
ATOM 794 C C . SER A 1 105 ? 26.944 17.047 30.859 1.00 43.16 105 SER A C 1
ATOM 796 O O . SER A 1 105 ? 25.981 17.671 31.300 1.00 43.16 105 SER A O 1
ATOM 798 N N . VAL A 1 106 ? 27.006 15.718 30.888 1.00 46.75 106 VAL A N 1
ATOM 799 C CA . VAL A 1 106 ? 26.182 14.921 31.794 1.00 46.75 106 VAL A CA 1
ATOM 800 C C . VAL A 1 106 ? 26.674 15.215 33.203 1.00 46.75 106 VAL A C 1
ATOM 802 O O . VAL A 1 106 ? 27.668 14.663 33.672 1.00 46.75 106 VAL A O 1
ATOM 805 N N . SER A 1 107 ? 26.003 16.160 33.853 1.00 39.62 107 SER A N 1
ATOM 806 C CA . SER A 1 107 ? 26.108 16.378 35.283 1.00 39.62 107 SER A CA 1
ATOM 807 C C . SER A 1 107 ? 25.640 15.117 36.001 1.00 39.62 107 SER A C 1
ATOM 809 O O . SER A 1 107 ? 24.470 14.745 35.963 1.00 39.62 107 SER A O 1
ATOM 811 N N . SER A 1 108 ? 26.613 14.460 36.626 1.00 50.19 108 SER A N 1
ATOM 812 C CA . SER A 1 108 ? 26.529 13.649 37.836 1.00 50.19 108 SER A CA 1
ATOM 813 C C . SER A 1 108 ? 25.130 13.520 38.448 1.00 50.19 108 SER A C 1
ATOM 815 O O . SER A 1 108 ? 24.791 14.204 39.410 1.00 50.19 108 SER A O 1
ATOM 817 N N . ALA A 1 109 ? 24.348 12.568 37.948 1.00 45.94 109 ALA A N 1
ATOM 818 C CA . ALA A 1 109 ? 23.306 11.920 38.726 1.00 45.94 109 ALA A CA 1
ATOM 819 C C . ALA A 1 109 ? 23.848 10.539 39.107 1.00 45.94 109 ALA A C 1
ATOM 821 O O . ALA A 1 109 ? 23.809 9.590 38.330 1.00 45.94 109 ALA A O 1
ATOM 822 N N . SER A 1 110 ? 24.402 10.486 40.317 1.00 51.19 110 SER A N 1
ATOM 823 C CA . SER A 1 110 ? 25.046 9.373 41.037 1.00 51.19 110 SER A CA 1
ATOM 824 C C . SER A 1 110 ? 24.402 7.966 40.896 1.00 51.19 110 SER A C 1
ATOM 826 O O . SER A 1 110 ? 25.021 6.965 41.242 1.00 51.19 110 SER A O 1
ATOM 828 N N . GLY A 1 111 ? 23.188 7.841 40.346 1.00 49.34 111 GLY A N 1
ATOM 829 C CA . GLY A 1 111 ? 22.466 6.569 40.209 1.00 49.34 111 GLY A CA 1
ATOM 830 C C . GLY A 1 111 ? 22.707 5.767 38.921 1.00 49.34 111 GLY A C 1
ATOM 831 O O . GLY A 1 111 ? 22.566 4.547 38.947 1.00 49.34 111 GLY A O 1
ATOM 832 N N . THR A 1 112 ? 23.076 6.384 37.792 1.00 53.62 112 THR A N 1
ATOM 833 C CA . THR A 1 112 ? 23.139 5.673 36.489 1.00 53.62 112 THR A CA 1
ATOM 834 C C . THR A 1 112 ? 24.510 5.075 36.173 1.00 53.62 112 THR A C 1
ATOM 836 O O . THR A 1 112 ? 24.606 4.085 35.446 1.00 53.62 112 THR A O 1
ATOM 839 N N . VAL A 1 113 ? 25.575 5.613 36.772 1.00 47.69 113 VAL A N 1
ATOM 840 C CA . VAL A 1 113 ? 26.958 5.168 36.531 1.00 47.69 113 VAL A CA 1
ATOM 841 C C . VAL A 1 113 ? 27.201 3.762 37.095 1.00 47.69 113 VAL A C 1
ATOM 843 O O . VAL A 1 113 ? 27.871 2.949 36.461 1.00 47.69 113 VAL A O 1
ATOM 846 N N . ASN A 1 114 ? 26.574 3.427 38.227 1.00 48.44 114 ASN A N 1
ATOM 847 C CA . ASN A 1 114 ? 26.709 2.108 38.854 1.00 48.44 114 ASN A CA 1
ATOM 848 C C . ASN A 1 114 ? 26.016 0.996 38.050 1.00 48.44 114 ASN A C 1
ATOM 850 O O . ASN A 1 114 ? 26.493 -0.137 38.034 1.00 48.44 114 ASN A O 1
ATOM 854 N N . VAL A 1 115 ? 24.927 1.315 37.339 1.00 55.84 115 VAL A N 1
ATOM 855 C CA . VAL A 1 115 ? 24.199 0.337 36.513 1.00 55.84 115 VAL A CA 1
ATOM 856 C C . VAL A 1 115 ? 25.002 -0.005 35.260 1.00 55.84 115 VAL A C 1
ATOM 858 O O . VAL A 1 115 ? 25.181 -1.178 34.941 1.00 55.84 115 VAL A O 1
ATOM 861 N N . ILE A 1 116 ? 25.558 1.006 34.588 1.00 55.19 116 ILE A N 1
ATOM 862 C CA . ILE A 1 116 ? 26.370 0.807 33.379 1.00 55.19 116 ILE A CA 1
ATOM 863 C C . ILE A 1 116 ? 27.681 0.084 33.724 1.00 55.19 116 ILE A C 1
ATOM 865 O O . ILE A 1 116 ? 28.051 -0.871 33.039 1.00 55.19 116 ILE A O 1
ATOM 869 N N . ALA A 1 117 ? 28.344 0.462 34.823 1.00 57.12 117 ALA A N 1
ATOM 870 C CA . ALA A 1 117 ? 29.536 -0.236 35.307 1.00 57.12 117 ALA A CA 1
ATOM 871 C C . ALA A 1 117 ? 29.239 -1.702 35.676 1.00 57.12 117 ALA A C 1
ATOM 873 O O . ALA A 1 117 ? 30.027 -2.591 35.351 1.00 57.12 117 ALA A O 1
ATOM 874 N N . GLY A 1 118 ? 28.077 -1.967 36.283 1.00 60.22 118 GLY A N 1
ATOM 875 C CA . GLY A 1 118 ? 27.625 -3.318 36.612 1.00 60.22 118 GLY A CA 1
ATOM 876 C C . GLY A 1 118 ? 27.431 -4.198 35.376 1.00 60.22 118 GLY A C 1
ATOM 877 O O . GLY A 1 118 ? 27.939 -5.315 35.343 1.00 60.22 118 GLY A O 1
ATOM 878 N N . VAL A 1 119 ? 26.766 -3.691 34.332 1.00 64.50 119 VAL A N 1
ATOM 879 C CA . VAL A 1 119 ? 26.506 -4.456 33.096 1.00 64.50 119 VAL A CA 1
ATOM 880 C C . VAL A 1 119 ? 27.802 -4.769 32.342 1.00 64.50 119 VAL A C 1
ATOM 882 O O . VAL A 1 119 ? 27.989 -5.900 31.891 1.00 64.50 119 VAL A O 1
ATOM 885 N N . VAL A 1 120 ? 28.731 -3.812 32.255 1.00 72.00 120 VAL A N 1
ATOM 886 C CA . VAL A 1 120 ? 30.031 -4.011 31.587 1.00 72.00 120 VAL A CA 1
ATOM 887 C C . VAL A 1 120 ? 30.909 -5.007 32.355 1.00 72.00 120 VAL A C 1
ATOM 889 O O . VAL A 1 120 ? 31.525 -5.880 31.741 1.00 72.00 120 VAL A O 1
ATOM 892 N N . ALA A 1 121 ? 30.926 -4.942 33.689 1.00 71.00 121 ALA A N 1
ATOM 893 C CA . ALA A 1 121 ? 31.673 -5.887 34.519 1.00 71.00 121 ALA A CA 1
ATOM 894 C C . ALA A 1 121 ? 31.111 -7.316 34.430 1.00 71.00 121 ALA A C 1
ATOM 896 O O . ALA A 1 121 ? 31.877 -8.277 34.353 1.00 71.00 121 ALA A O 1
ATOM 897 N N . LEU A 1 122 ? 29.782 -7.465 34.383 1.00 69.31 122 LEU A N 1
ATOM 898 C CA . LEU A 1 122 ? 29.116 -8.767 34.284 1.00 69.31 122 LEU A CA 1
ATOM 899 C C . LEU A 1 122 ? 29.333 -9.400 32.901 1.00 69.31 122 LEU A C 1
ATOM 901 O O . LEU A 1 122 ? 29.644 -10.587 32.812 1.00 69.31 122 LEU A O 1
ATOM 905 N N . ALA A 1 123 ? 29.270 -8.600 31.832 1.00 73.38 123 ALA A N 1
ATOM 906 C CA . ALA A 1 123 ? 29.600 -9.045 30.480 1.00 73.38 123 ALA A CA 1
ATOM 907 C C . ALA A 1 123 ? 31.078 -9.460 30.353 1.00 73.38 123 ALA A C 1
ATOM 909 O O . ALA A 1 123 ? 31.375 -10.506 29.777 1.00 73.38 123 ALA A O 1
ATOM 910 N N . GLY A 1 124 ? 32.001 -8.692 30.945 1.00 73.50 124 GLY A N 1
ATOM 911 C CA . GLY A 1 124 ? 33.428 -9.025 30.981 1.00 73.50 124 GLY A CA 1
ATOM 912 C C . GLY A 1 124 ? 33.726 -10.306 31.768 1.00 73.50 124 GLY A C 1
ATOM 913 O O . GLY A 1 124 ? 34.473 -11.161 31.293 1.00 73.50 124 GLY A O 1
ATOM 914 N N . ALA A 1 125 ? 33.097 -10.486 32.933 1.00 70.56 125 ALA A N 1
ATOM 915 C CA . ALA A 1 125 ? 33.238 -11.691 33.751 1.00 70.56 125 ALA A CA 1
ATOM 916 C C . ALA A 1 125 ? 32.645 -12.934 33.066 1.00 70.56 125 ALA A C 1
ATOM 918 O O . ALA A 1 125 ? 33.265 -13.997 33.084 1.00 70.56 125 ALA A O 1
ATOM 919 N N . ALA A 1 126 ? 31.488 -12.801 32.409 1.00 70.44 126 ALA A N 1
ATOM 920 C CA . ALA A 1 126 ? 30.882 -13.876 31.624 1.00 70.44 126 ALA A CA 1
ATOM 921 C C . ALA A 1 126 ? 31.754 -14.258 30.418 1.00 70.44 126 ALA A C 1
ATOM 923 O O . ALA A 1 126 ? 31.968 -15.443 30.163 1.00 70.44 126 ALA A O 1
ATOM 924 N N . TYR A 1 127 ? 32.317 -13.272 29.715 1.00 73.69 127 TYR A N 1
ATOM 925 C CA . TYR A 1 127 ? 33.247 -13.510 28.612 1.00 73.69 127 TYR A CA 1
ATOM 926 C C . TYR A 1 127 ? 34.521 -14.227 29.086 1.00 73.69 127 TYR A C 1
ATOM 928 O O . TYR A 1 127 ? 34.931 -15.213 28.479 1.00 73.69 127 TYR A O 1
ATOM 936 N N . TYR A 1 128 ? 35.104 -13.807 30.211 1.00 70.25 128 TYR A N 1
ATOM 937 C CA . TYR A 1 128 ? 36.278 -14.458 30.802 1.00 70.25 128 TYR A CA 1
ATOM 938 C C . TYR A 1 128 ? 35.987 -15.893 31.288 1.00 70.25 128 TYR A C 1
ATOM 940 O O . TYR A 1 128 ? 36.789 -16.801 31.083 1.00 70.25 128 TYR A O 1
ATOM 948 N N . ALA A 1 129 ? 34.807 -16.139 31.864 1.00 61.59 129 ALA A N 1
ATOM 949 C CA . ALA A 1 129 ? 34.377 -17.473 32.300 1.00 61.59 129 ALA A CA 1
ATOM 950 C C . ALA A 1 129 ? 34.053 -18.432 31.136 1.00 61.59 129 ALA A C 1
ATOM 952 O O . ALA A 1 129 ? 34.054 -19.656 31.305 1.00 61.59 129 ALA A O 1
ATOM 953 N N . LEU A 1 130 ? 33.748 -17.898 29.950 1.00 61.78 130 LEU A N 1
ATOM 954 C CA . LEU A 1 130 ? 33.551 -18.696 28.741 1.00 61.78 130 LEU A CA 1
ATOM 955 C C . LEU A 1 130 ? 34.876 -19.039 28.049 1.00 61.78 130 LEU A C 1
ATOM 957 O O . LEU A 1 130 ? 34.941 -20.091 27.411 1.00 61.78 130 LEU A O 1
ATOM 961 N N . THR A 1 131 ? 35.912 -18.205 28.195 1.00 69.06 131 THR A N 1
ATOM 962 C CA . THR A 1 131 ? 37.227 -18.396 27.556 1.00 69.06 131 THR A CA 1
ATOM 963 C C . THR A 1 131 ? 38.228 -19.170 28.413 1.00 69.06 131 THR A C 1
ATOM 965 O O . THR A 1 131 ? 39.093 -19.846 27.856 1.00 69.06 131 THR A O 1
ATOM 968 N N . VAL A 1 132 ? 38.109 -19.138 29.744 1.00 56.69 132 VAL A N 1
ATOM 969 C CA . VAL A 1 132 ? 38.954 -19.919 30.661 1.00 56.69 132 VAL A CA 1
ATOM 970 C C . VAL A 1 132 ? 38.194 -21.169 31.117 1.00 56.69 132 VAL A C 1
ATOM 972 O O . VAL A 1 132 ? 37.009 -21.106 31.426 1.00 56.69 132 VAL A O 1
ATOM 975 N N . GLY A 1 133 ? 38.870 -22.322 31.091 1.00 61.94 133 GLY A N 1
ATOM 976 C CA . GLY A 1 133 ? 38.305 -23.674 31.197 1.00 61.94 133 GLY A CA 1
ATOM 977 C C . GLY A 1 133 ? 37.385 -23.991 32.399 1.00 61.94 133 GLY A C 1
ATOM 978 O O . GLY A 1 133 ? 37.112 -23.155 33.259 1.00 61.94 133 GLY A O 1
ATOM 979 N N . PRO A 1 134 ? 36.888 -25.241 32.485 1.00 57.66 134 PRO A N 1
ATOM 980 C CA . PRO A 1 134 ? 35.704 -25.628 33.268 1.00 57.66 134 PRO A CA 1
ATOM 981 C C . PRO A 1 134 ? 35.785 -25.369 34.783 1.00 57.66 134 PRO A C 1
ATOM 983 O O . PRO A 1 134 ? 34.753 -25.336 35.448 1.00 57.66 134 PRO A O 1
ATOM 986 N N . THR A 1 135 ? 36.976 -25.127 35.329 1.00 56.59 135 THR A N 1
ATOM 987 C CA . THR A 1 135 ? 37.193 -24.781 36.740 1.00 56.59 135 THR A CA 1
ATOM 988 C C . THR A 1 135 ? 36.732 -23.360 37.092 1.00 56.59 135 THR A C 1
ATOM 990 O O . THR A 1 135 ? 36.233 -23.143 38.195 1.00 56.59 135 THR A O 1
ATOM 993 N N . ALA A 1 136 ? 36.804 -22.399 36.161 1.00 53.44 136 ALA A N 1
ATOM 994 C CA . ALA A 1 136 ? 36.382 -21.010 36.387 1.00 53.44 136 ALA A CA 1
ATOM 995 C C . ALA A 1 136 ? 34.849 -20.855 36.448 1.00 53.44 136 ALA A C 1
ATOM 997 O O . ALA A 1 136 ? 34.325 -20.001 37.165 1.00 53.44 136 ALA A O 1
ATOM 998 N N . ARG A 1 137 ? 34.116 -21.739 35.756 1.00 53.28 137 ARG A N 1
ATOM 999 C CA . ARG A 1 137 ? 32.643 -21.759 35.723 1.00 53.28 137 ARG A CA 1
ATOM 1000 C C . ARG A 1 137 ? 32.022 -22.111 37.078 1.00 53.28 137 ARG A C 1
ATOM 1002 O O . ARG A 1 137 ? 30.959 -21.599 37.407 1.00 53.28 137 ARG A O 1
ATOM 1009 N N . PHE A 1 138 ? 32.705 -22.926 37.884 1.00 56.00 138 PHE A N 1
ATOM 1010 C CA . PHE A 1 138 ? 32.231 -23.367 39.201 1.00 56.00 138 PHE A CA 1
ATOM 1011 C C . PHE A 1 138 ? 32.339 -22.278 40.285 1.00 56.00 138 PHE A C 1
ATOM 1013 O O . PHE A 1 138 ? 31.569 -22.265 41.246 1.00 56.00 138 PHE A O 1
ATOM 1020 N N . LEU A 1 139 ? 33.272 -21.332 40.130 1.00 54.00 139 LEU A N 1
ATOM 1021 C CA . LEU A 1 139 ? 33.460 -20.238 41.088 1.00 54.00 139 LEU A CA 1
ATOM 1022 C C . LEU A 1 139 ? 32.454 -19.096 40.887 1.00 54.00 139 LEU A C 1
ATOM 1024 O O . LEU A 1 139 ? 32.106 -18.418 41.854 1.00 54.00 139 LEU A O 1
ATOM 1028 N N . LEU A 1 140 ? 31.924 -18.920 39.671 1.00 53.94 140 LEU A N 1
ATOM 1029 C CA . LEU A 1 140 ? 30.916 -17.894 39.386 1.00 53.94 140 LEU A CA 1
ATOM 1030 C C . LEU A 1 140 ? 29.530 -18.264 39.950 1.00 53.94 140 LEU A C 1
ATOM 1032 O O . LEU A 1 140 ? 28.792 -17.393 40.406 1.00 53.94 140 LEU A O 1
ATOM 1036 N N . THR A 1 141 ? 29.185 -19.556 39.984 1.00 53.47 141 THR A N 1
ATOM 1037 C CA . THR A 1 141 ? 27.863 -20.028 40.437 1.00 53.47 141 THR A CA 1
ATOM 1038 C C . THR A 1 141 ? 27.680 -20.003 41.953 1.00 53.47 141 THR A C 1
ATOM 1040 O O . THR A 1 141 ? 26.552 -20.115 42.424 1.00 53.47 141 THR A O 1
ATOM 1043 N N . ARG A 1 142 ? 28.759 -19.869 42.739 1.00 54.06 142 ARG A N 1
ATOM 1044 C CA . ARG A 1 142 ? 28.687 -19.938 44.210 1.00 54.06 142 ARG A CA 1
ATOM 1045 C C . ARG A 1 142 ? 28.571 -18.572 44.898 1.00 54.06 142 ARG A C 1
ATOM 1047 O O . ARG A 1 142 ? 28.157 -18.531 46.053 1.00 54.06 142 ARG A O 1
ATOM 1054 N N . SER A 1 143 ? 28.886 -17.474 44.207 1.00 52.47 143 SER A N 1
ATOM 1055 C CA . SER A 1 143 ? 29.057 -16.163 44.861 1.00 52.47 143 SER A CA 1
ATOM 1056 C C . SER A 1 143 ? 28.116 -15.057 44.384 1.00 52.47 143 SER A C 1
ATOM 1058 O O . SER A 1 143 ? 28.087 -13.998 45.004 1.00 52.47 143 SER A O 1
ATOM 1060 N N . PHE A 1 144 ? 27.314 -15.268 43.338 1.00 48.56 144 PHE A N 1
ATOM 1061 C CA . PHE A 1 144 ? 26.381 -14.243 42.867 1.00 48.56 144 PHE A CA 1
ATOM 1062 C C . PHE A 1 144 ? 24.946 -14.590 43.276 1.00 48.56 144 PHE A C 1
ATOM 1064 O O . PHE A 1 144 ? 24.206 -15.238 42.538 1.00 48.56 144 PHE A O 1
ATOM 1071 N N . LYS A 1 145 ? 24.532 -14.146 44.473 1.00 49.69 145 LYS A N 1
ATOM 1072 C CA . LYS A 1 145 ? 23.101 -13.954 44.750 1.00 49.69 145 LYS A CA 1
ATOM 1073 C C . LYS A 1 145 ? 22.625 -12.860 43.798 1.00 49.69 145 LYS A C 1
ATOM 1075 O O . LYS A 1 145 ? 22.860 -11.682 44.046 1.00 49.69 145 LYS A O 1
ATOM 1080 N N . LEU A 1 146 ? 22.025 -13.276 42.686 1.00 43.16 146 LEU A N 1
ATOM 1081 C CA . LEU A 1 146 ? 21.368 -12.393 41.732 1.00 43.16 146 LEU A CA 1
ATOM 1082 C C . LEU A 1 146 ? 20.367 -11.522 42.505 1.00 43.16 146 LEU A C 1
ATOM 1084 O O . LEU A 1 146 ? 19.441 -12.081 43.100 1.00 43.16 146 LEU A O 1
ATOM 1088 N N . PRO A 1 147 ? 20.515 -10.185 42.533 1.00 44.75 147 PRO A N 1
ATOM 1089 C CA . PRO A 1 147 ? 19.385 -9.355 42.885 1.00 44.75 147 PRO A CA 1
ATOM 1090 C C . PRO A 1 147 ? 18.343 -9.642 41.809 1.00 44.75 147 PRO A C 1
ATOM 1092 O O . PRO A 1 147 ? 18.584 -9.415 40.623 1.00 44.75 147 PRO A O 1
ATOM 1095 N N . SER A 1 148 ? 17.206 -10.205 42.207 1.00 43.59 148 SER A N 1
ATOM 1096 C CA . SER A 1 148 ? 15.991 -10.143 41.411 1.00 43.59 148 SER A CA 1
ATOM 1097 C C . SER A 1 148 ? 15.704 -8.659 41.227 1.00 43.59 148 SER A C 1
ATOM 1099 O O . SER A 1 148 ? 15.092 -8.027 42.088 1.00 43.59 148 SER A O 1
ATOM 1101 N N . ALA A 1 149 ? 16.263 -8.075 40.168 1.00 46.91 149 ALA A N 1
ATOM 1102 C CA . ALA A 1 149 ? 15.935 -6.744 39.720 1.00 46.91 149 ALA A CA 1
ATOM 1103 C C . ALA A 1 149 ? 14.483 -6.831 39.268 1.00 46.91 149 ALA A C 1
ATOM 1105 O O . ALA A 1 149 ? 14.185 -7.109 38.108 1.00 46.91 149 ALA A O 1
ATOM 1106 N N . SER A 1 150 ? 13.579 -6.685 40.235 1.00 43.91 150 SER A N 1
ATOM 1107 C CA . SER A 1 150 ? 12.208 -6.304 39.986 1.00 43.91 150 SER A CA 1
ATOM 1108 C C . SER A 1 150 ? 12.309 -5.029 39.171 1.00 43.91 150 SER A C 1
ATOM 1110 O O . SER A 1 150 ? 12.670 -3.972 39.684 1.00 43.91 150 SER A O 1
ATOM 1112 N N . PHE A 1 151 ? 12.106 -5.177 37.867 1.00 46.59 151 PHE A N 1
ATOM 1113 C CA . PHE A 1 151 ? 11.995 -4.098 36.908 1.00 46.59 151 PHE A CA 1
ATOM 1114 C C . PHE A 1 151 ? 10.708 -3.344 37.255 1.00 46.59 151 PHE A C 1
ATOM 1116 O O . PHE A 1 151 ? 9.640 -3.577 36.701 1.00 46.59 151 PHE A O 1
ATOM 1123 N N . SER A 1 152 ? 10.790 -2.513 38.292 1.00 45.00 152 SER A N 1
ATOM 1124 C CA . SER A 1 152 ? 9.730 -1.628 38.751 1.00 45.00 152 SER A CA 1
ATOM 1125 C C . SER A 1 152 ? 9.800 -0.354 37.920 1.00 45.00 152 SER A C 1
ATOM 1127 O O . SER A 1 152 ? 10.266 0.690 38.369 1.00 45.00 152 SER A O 1
ATOM 1129 N N . GLY A 1 153 ? 9.411 -0.476 36.662 1.00 47.47 153 GLY A N 1
ATOM 1130 C CA . GLY A 1 153 ? 9.168 0.645 35.775 1.00 47.47 153 GLY A CA 1
ATOM 1131 C C . GLY A 1 153 ? 8.044 0.227 34.853 1.00 47.47 153 GLY A C 1
ATOM 1132 O O . GLY A 1 153 ? 8.186 -0.770 34.155 1.00 47.47 153 GLY A O 1
ATOM 1133 N N . GLU A 1 154 ? 6.926 0.944 34.905 1.00 54.19 154 GLU A N 1
ATOM 1134 C CA . GLU A 1 154 ? 5.750 0.784 34.045 1.00 54.19 154 GLU A CA 1
ATOM 1135 C C . GLU A 1 154 ? 6.124 0.810 32.554 1.00 54.19 154 GLU A C 1
ATOM 1137 O O . GLU A 1 154 ? 6.011 1.829 31.877 1.00 54.19 154 GLU A O 1
ATOM 1142 N N . GLN A 1 155 ? 6.613 -0.299 32.012 1.00 51.97 155 GLN A N 1
ATOM 1143 C CA . GLN A 1 155 ? 6.943 -0.405 30.602 1.00 51.97 155 GLN A CA 1
ATOM 1144 C C . GLN A 1 155 ? 6.327 -1.684 30.069 1.00 51.97 155 GLN A C 1
ATOM 1146 O O . GLN A 1 155 ? 6.562 -2.782 30.572 1.00 51.97 155 GLN A O 1
ATOM 1151 N N . SER A 1 156 ? 5.468 -1.483 29.074 1.00 62.94 156 SER A N 1
ATOM 1152 C CA . SER A 1 156 ? 4.706 -2.507 28.373 1.00 62.94 156 SER A CA 1
ATOM 1153 C C . SER A 1 156 ? 5.561 -3.741 28.030 1.00 62.94 156 SER A C 1
ATOM 1155 O O . SER A 1 156 ? 6.767 -3.611 27.793 1.00 62.94 156 SER A O 1
ATOM 1157 N N . PRO A 1 157 ? 4.955 -4.944 27.940 1.00 71.44 157 PRO A N 1
ATOM 1158 C CA . PRO A 1 157 ? 5.662 -6.197 27.632 1.00 71.44 157 PRO A CA 1
ATOM 1159 C C . PRO A 1 157 ? 6.535 -6.122 26.365 1.00 71.44 157 PRO A C 1
ATOM 1161 O O . PRO A 1 157 ? 7.506 -6.864 26.229 1.00 71.44 157 PRO A O 1
ATOM 1164 N N . PHE A 1 158 ? 6.236 -5.175 25.472 1.00 72.56 158 PHE A N 1
ATOM 1165 C CA . PHE A 1 158 ? 7.040 -4.833 24.306 1.00 72.56 158 PHE A CA 1
ATOM 1166 C C . PHE A 1 158 ? 8.453 -4.317 24.648 1.00 72.56 158 PHE A C 1
ATOM 1168 O O . PHE A 1 158 ? 9.432 -4.800 24.078 1.00 72.56 158 PHE A O 1
ATOM 1175 N N . PHE A 1 159 ? 8.600 -3.382 25.594 1.00 72.00 159 PHE A N 1
ATOM 1176 C CA . PHE A 1 159 ? 9.908 -2.793 25.928 1.00 72.00 159 PHE A CA 1
ATOM 1177 C C . PHE A 1 159 ? 10.824 -3.773 26.667 1.00 72.00 159 PHE A C 1
ATOM 1179 O O . PHE A 1 159 ? 12.032 -3.780 26.427 1.00 72.00 159 PHE A O 1
ATOM 1186 N N . GLY A 1 160 ? 10.255 -4.660 27.491 1.00 73.75 160 GLY A N 1
ATOM 1187 C CA . GLY A 1 160 ? 10.999 -5.773 28.090 1.00 73.75 160 GLY A CA 1
ATOM 1188 C C . GLY A 1 160 ? 11.566 -6.721 27.027 1.00 73.75 160 GLY A C 1
ATOM 1189 O O . GLY A 1 160 ? 12.740 -7.089 27.083 1.00 73.75 160 GLY A O 1
ATOM 1190 N N . GLY A 1 161 ? 10.767 -7.038 26.001 1.00 77.38 161 GLY A N 1
ATOM 1191 C CA . GLY A 1 161 ? 11.218 -7.808 24.840 1.00 77.38 161 GLY A CA 1
ATOM 1192 C C . GLY A 1 161 ? 12.321 -7.101 24.046 1.00 77.38 161 GLY A C 1
ATOM 1193 O O . GLY A 1 161 ? 13.310 -7.731 23.677 1.00 77.38 161 GLY A O 1
ATOM 1194 N N . PHE A 1 162 ? 12.203 -5.786 23.841 1.00 80.56 162 PHE A N 1
ATOM 1195 C CA . PHE A 1 162 ? 13.196 -4.994 23.111 1.00 80.56 162 PHE A CA 1
ATOM 1196 C C . PHE A 1 162 ? 14.542 -4.904 23.845 1.00 80.56 162 PHE A C 1
ATOM 1198 O O . PHE A 1 162 ? 15.596 -5.054 23.225 1.00 80.56 162 PHE A O 1
ATOM 1205 N N . ALA A 1 163 ? 14.525 -4.723 25.170 1.00 79.75 163 ALA A N 1
ATOM 1206 C CA . ALA A 1 163 ? 15.741 -4.695 25.980 1.00 79.75 163 ALA A CA 1
ATOM 1207 C C . ALA A 1 163 ? 16.515 -6.018 25.863 1.00 79.75 163 ALA A C 1
ATOM 1209 O O . ALA A 1 163 ? 17.714 -6.013 25.575 1.00 79.75 163 ALA A O 1
ATOM 1210 N N . ILE A 1 164 ? 15.810 -7.147 25.986 1.00 78.44 164 ILE A N 1
ATOM 1211 C CA . ILE A 1 164 ? 16.386 -8.489 25.836 1.00 78.44 164 ILE A CA 1
ATOM 1212 C C . ILE A 1 164 ? 16.905 -8.693 24.405 1.00 78.44 164 ILE A C 1
ATOM 1214 O O . ILE A 1 164 ? 18.052 -9.103 24.216 1.00 78.44 164 ILE A O 1
ATOM 1218 N N . ALA A 1 165 ? 16.105 -8.353 23.392 1.00 80.50 165 ALA A N 1
ATOM 1219 C CA . ALA A 1 165 ? 16.480 -8.498 21.988 1.00 80.50 165 ALA A CA 1
ATOM 1220 C C . ALA A 1 165 ? 17.726 -7.677 21.618 1.00 80.50 165 ALA A C 1
ATOM 1222 O O . ALA A 1 165 ? 18.558 -8.150 20.842 1.00 80.50 165 ALA A O 1
ATOM 1223 N N . SER A 1 166 ? 17.904 -6.484 22.197 1.00 86.62 166 SER A N 1
ATOM 1224 C CA . SER A 1 166 ? 19.075 -5.642 21.923 1.00 86.62 166 SER A CA 1
ATOM 1225 C C . SER A 1 166 ? 20.390 -6.304 22.355 1.00 86.62 166 SER A C 1
ATOM 1227 O O . SER A 1 166 ? 21.381 -6.238 21.627 1.00 86.62 166 SER A O 1
ATOM 1229 N N . VAL A 1 167 ? 20.386 -7.029 23.481 1.00 86.50 167 VAL A N 1
ATOM 1230 C CA . VAL A 1 167 ? 21.562 -7.751 23.988 1.00 86.50 167 VAL A CA 1
ATOM 1231 C C . VAL A 1 167 ? 21.901 -8.934 23.079 1.00 86.50 167 VAL A C 1
ATOM 1233 O O . VAL A 1 167 ? 23.059 -9.105 22.694 1.00 86.50 167 VAL A O 1
ATOM 1236 N N . PHE A 1 168 ? 20.898 -9.716 22.668 1.00 83.50 168 PHE A N 1
ATOM 1237 C CA . PHE A 1 168 ? 21.101 -10.826 21.730 1.00 83.50 168 PHE A CA 1
ATOM 1238 C C . PHE A 1 168 ? 21.573 -10.345 20.352 1.00 83.50 168 PHE A C 1
ATOM 1240 O O . PHE A 1 168 ? 22.465 -10.957 19.761 1.00 83.50 168 PHE A O 1
ATOM 1247 N N . SER A 1 169 ? 21.031 -9.226 19.863 1.00 84.62 169 SER A N 1
ATOM 1248 C CA . SER A 1 169 ? 21.426 -8.625 18.586 1.00 84.62 169 SER A CA 1
ATOM 1249 C C . SER A 1 169 ? 22.883 -8.155 18.607 1.00 84.62 169 SER A C 1
ATOM 1251 O O . SER A 1 169 ? 23.643 -8.473 17.693 1.00 84.62 169 SER A O 1
ATOM 1253 N N . ALA A 1 170 ? 23.325 -7.498 19.684 1.00 84.19 170 ALA A N 1
ATOM 1254 C CA . ALA A 1 170 ? 24.714 -7.056 19.822 1.00 84.19 170 ALA A CA 1
ATOM 1255 C C . ALA A 1 170 ? 25.711 -8.232 19.770 1.00 84.19 170 ALA A C 1
ATOM 1257 O O . ALA A 1 170 ? 26.746 -8.161 19.100 1.00 84.19 170 ALA A O 1
ATOM 1258 N N . ILE A 1 171 ? 25.384 -9.351 20.418 1.00 83.06 171 ILE A N 1
ATOM 1259 C CA . ILE A 1 171 ? 26.215 -10.563 20.383 1.00 83.06 171 ILE A CA 1
ATOM 1260 C C . ILE A 1 171 ? 26.201 -11.192 18.980 1.00 83.06 171 ILE A C 1
ATOM 1262 O O . ILE A 1 171 ? 27.248 -11.566 18.454 1.00 83.06 171 ILE A O 1
ATOM 1266 N N . GLY A 1 172 ? 25.038 -11.266 18.330 1.00 84.12 172 GLY A N 1
ATOM 1267 C CA . GLY A 1 172 ? 24.922 -11.809 16.974 1.00 84.12 172 GLY A CA 1
ATOM 1268 C C . GLY A 1 172 ? 25.730 -11.011 15.946 1.00 84.12 172 GLY A C 1
ATOM 1269 O O . GLY A 1 172 ? 26.515 -11.585 15.188 1.00 84.12 172 GLY A O 1
ATOM 1270 N N . VAL A 1 173 ? 25.598 -9.681 15.962 1.00 82.88 173 VAL A N 1
ATOM 1271 C CA . VAL A 1 173 ? 26.309 -8.779 15.043 1.00 82.88 173 VAL A CA 1
ATOM 1272 C C . VAL A 1 173 ? 27.822 -8.890 15.221 1.00 82.88 173 VAL A C 1
ATOM 1274 O O . VAL A 1 173 ? 28.543 -8.960 14.227 1.00 82.88 173 VAL A O 1
ATOM 1277 N N . THR A 1 174 ? 28.324 -8.973 16.456 1.00 79.56 174 THR A N 1
ATOM 1278 C CA . THR A 1 174 ? 29.772 -9.096 16.702 1.00 79.56 174 THR A CA 1
ATOM 1279 C C . THR A 1 174 ? 30.349 -10.415 16.183 1.00 79.56 174 THR A C 1
ATOM 1281 O O . THR A 1 174 ? 31.414 -10.409 15.563 1.00 79.56 174 THR A O 1
ATOM 1284 N N . VAL A 1 175 ? 29.646 -11.541 16.344 1.00 86.12 175 VAL A N 1
ATOM 1285 C CA . VAL A 1 175 ? 30.091 -12.845 15.815 1.00 86.12 175 VAL A CA 1
ATOM 1286 C C . VAL A 1 175 ? 30.086 -12.857 14.286 1.00 86.12 175 VAL A C 1
ATOM 1288 O O . VAL A 1 175 ? 31.045 -13.329 13.669 1.00 86.12 175 VAL A O 1
ATOM 1291 N N . ILE A 1 176 ? 29.037 -12.311 13.664 1.00 85.56 176 ILE A N 1
ATOM 1292 C CA . ILE A 1 176 ? 28.919 -12.233 12.203 1.00 85.56 176 ILE A CA 1
ATOM 1293 C C . ILE A 1 176 ? 30.002 -11.315 11.631 1.00 85.56 176 ILE A C 1
ATOM 1295 O O . ILE A 1 176 ? 30.692 -11.713 10.693 1.00 85.56 176 ILE A O 1
ATOM 1299 N N . ALA A 1 177 ? 30.221 -10.141 12.226 1.00 78.19 177 ALA A N 1
ATOM 1300 C CA . ALA A 1 177 ? 31.250 -9.197 11.795 1.00 78.19 177 ALA A CA 1
ATOM 1301 C C . ALA A 1 177 ? 32.658 -9.804 11.872 1.00 78.19 177 ALA A C 1
ATOM 1303 O O . ALA A 1 177 ? 33.444 -9.654 10.940 1.00 78.19 177 ALA A O 1
ATOM 1304 N N . ASN A 1 178 ? 32.962 -10.558 12.934 1.00 78.94 178 ASN A N 1
ATOM 1305 C CA . ASN A 1 178 ? 34.269 -11.197 13.104 1.00 78.94 178 ASN A CA 1
ATOM 1306 C C . ASN A 1 178 ? 34.492 -12.389 12.147 1.00 78.94 178 ASN A C 1
ATOM 1308 O O . ASN A 1 178 ? 35.625 -12.802 11.900 1.00 78.94 178 ASN A O 1
ATOM 1312 N N . LYS A 1 179 ? 33.409 -12.960 11.602 1.00 82.00 179 LYS A N 1
ATOM 1313 C CA . LYS A 1 179 ? 33.462 -13.999 10.565 1.00 82.00 179 LYS A CA 1
ATOM 1314 C C . LYS A 1 179 ? 33.537 -13.389 9.162 1.00 82.00 179 LYS A C 1
ATOM 1316 O O . LYS A 1 179 ? 34.281 -13.901 8.332 1.00 82.00 179 LYS A O 1
ATOM 1321 N N . LEU A 1 180 ? 32.829 -12.283 8.916 1.00 80.88 180 LEU A N 1
ATOM 1322 C CA . LEU A 1 180 ? 32.894 -11.526 7.662 1.00 80.88 180 LEU A CA 1
ATOM 1323 C C . LEU A 1 180 ? 34.242 -10.824 7.472 1.00 80.88 180 LEU A C 1
ATOM 1325 O O . LEU A 1 180 ? 34.739 -10.798 6.353 1.00 80.88 180 LEU A O 1
ATOM 1329 N N . SER A 1 181 ? 34.868 -10.317 8.539 1.00 77.69 181 SER A N 1
ATOM 1330 C CA . SER A 1 181 ? 36.167 -9.630 8.455 1.00 77.69 181 SER A CA 1
ATOM 1331 C C . SER A 1 181 ? 37.263 -10.515 7.853 1.00 77.69 181 SER A C 1
ATOM 1333 O O . SER A 1 181 ? 38.109 -10.033 7.100 1.00 77.69 181 SER A O 1
ATOM 1335 N N . LYS A 1 182 ? 37.199 -11.826 8.113 1.00 78.50 182 LYS A N 1
ATOM 1336 C CA . LYS A 1 182 ? 38.087 -12.834 7.518 1.00 78.50 182 LYS A CA 1
ATOM 1337 C C . LYS A 1 182 ? 37.794 -13.098 6.040 1.00 78.50 182 LYS A C 1
ATOM 1339 O O . LYS A 1 182 ? 38.698 -13.483 5.314 1.00 78.50 182 LYS A O 1
ATOM 1344 N N . PHE A 1 183 ? 36.557 -12.886 5.588 1.00 81.88 183 PHE A N 1
ATOM 1345 C CA . PHE A 1 183 ? 36.182 -13.005 4.174 1.00 81.88 183 PHE A CA 1
ATOM 1346 C C . PHE A 1 183 ? 36.530 -11.755 3.362 1.00 81.88 183 PHE A C 1
ATOM 1348 O O . PHE A 1 183 ? 36.770 -11.855 2.163 1.00 81.88 183 PHE A O 1
ATOM 1355 N N . THR A 1 184 ? 36.571 -10.582 3.995 1.00 71.81 184 THR A N 1
ATOM 1356 C CA . THR A 1 184 ? 36.860 -9.313 3.312 1.00 71.81 184 THR A CA 1
ATOM 1357 C C . THR A 1 184 ? 38.344 -8.962 3.270 1.00 71.81 184 THR A C 1
ATOM 1359 O O . THR A 1 184 ? 38.716 -7.984 2.622 1.00 71.81 184 THR A O 1
ATOM 1362 N N . GLN A 1 185 ? 39.209 -9.733 3.937 1.00 65.44 185 GLN A N 1
ATOM 1363 C CA . GLN A 1 185 ? 40.654 -9.615 3.756 1.00 65.44 185 GLN A CA 1
ATOM 1364 C C . GLN A 1 185 ? 41.044 -10.167 2.382 1.00 65.44 185 GLN A C 1
ATOM 1366 O O . GLN A 1 185 ? 41.399 -11.329 2.213 1.00 65.44 185 GLN A O 1
ATOM 1371 N N . VAL A 1 186 ? 40.973 -9.306 1.370 1.00 57.59 186 VAL A N 1
ATOM 1372 C CA . VAL A 1 186 ? 41.619 -9.552 0.084 1.00 57.59 186 VAL A CA 1
ATOM 1373 C C . VAL A 1 186 ? 43.130 -9.431 0.316 1.00 57.59 186 VAL A C 1
ATOM 1375 O O . VAL A 1 186 ? 43.672 -8.331 0.360 1.00 57.59 186 VAL A O 1
ATOM 1378 N N . GLU A 1 187 ? 43.815 -10.566 0.478 1.00 57.56 187 GLU A N 1
ATOM 1379 C CA . GLU A 1 187 ? 45.270 -10.688 0.735 1.00 57.56 187 GLU A CA 1
ATOM 1380 C C . GLU A 1 187 ? 46.164 -10.123 -0.399 1.00 57.56 187 GLU A C 1
ATOM 1382 O O . GLU A 1 187 ? 47.395 -10.142 -0.356 1.00 57.56 187 GLU A O 1
ATOM 1387 N N . SER A 1 188 ? 45.564 -9.575 -1.448 1.00 63.41 188 SER A N 1
ATOM 1388 C CA . SER A 1 188 ? 46.260 -8.847 -2.497 1.00 63.41 188 SER A CA 1
ATOM 1389 C C . SER A 1 188 ? 45.548 -7.523 -2.711 1.00 63.41 188 SER A C 1
ATOM 1391 O O . SER A 1 188 ? 44.483 -7.481 -3.324 1.00 63.41 188 SER A O 1
ATOM 1393 N N . GLY A 1 189 ? 46.133 -6.441 -2.193 1.00 68.06 189 GLY A N 1
ATOM 1394 C CA . GLY A 1 189 ? 45.625 -5.090 -2.404 1.00 68.06 189 GLY A CA 1
ATOM 1395 C C . GLY A 1 189 ? 45.287 -4.832 -3.874 1.00 68.06 189 GLY A C 1
ATOM 1396 O O . GLY A 1 189 ? 45.912 -5.391 -4.776 1.00 68.06 189 GLY A O 1
ATOM 1397 N N . PHE A 1 190 ? 44.305 -3.960 -4.099 1.00 61.91 190 PHE A N 1
ATOM 1398 C CA . PHE A 1 190 ? 43.710 -3.619 -5.401 1.00 61.91 190 PHE A CA 1
ATOM 1399 C C . PHE A 1 190 ? 44.718 -3.208 -6.500 1.00 61.91 190 PHE A C 1
ATOM 1401 O O . PHE A 1 190 ? 44.381 -3.104 -7.675 1.00 61.91 190 PHE A O 1
ATOM 1408 N N . THR A 1 191 ? 45.978 -2.986 -6.135 1.00 67.88 191 THR A N 1
ATOM 1409 C CA . THR A 1 191 ? 47.079 -2.608 -7.023 1.00 67.88 191 THR A CA 1
ATOM 1410 C C . THR A 1 191 ? 47.943 -3.786 -7.488 1.00 67.88 191 THR A C 1
ATOM 1412 O O . THR A 1 191 ? 48.842 -3.596 -8.310 1.00 67.88 191 THR A O 1
ATOM 1415 N N . ARG A 1 192 ? 47.701 -5.013 -7.011 1.00 63.09 192 ARG A N 1
ATOM 1416 C CA . ARG A 1 192 ? 48.497 -6.195 -7.369 1.00 63.09 192 ARG A CA 1
ATOM 1417 C C . ARG A 1 192 ? 47.933 -6.866 -8.624 1.00 63.09 192 ARG A C 1
ATOM 1419 O O . ARG A 1 192 ? 47.214 -7.856 -8.555 1.00 63.09 192 ARG A O 1
ATOM 1426 N N . TYR A 1 193 ? 48.276 -6.323 -9.787 1.00 67.00 193 TYR A N 1
ATOM 1427 C CA . TYR A 1 193 ? 47.981 -6.971 -11.065 1.00 67.00 193 TYR A CA 1
ATOM 1428 C C . TYR A 1 193 ? 48.925 -8.160 -11.299 1.00 67.00 193 TYR A C 1
ATOM 1430 O O . TYR A 1 193 ? 50.120 -8.054 -11.001 1.00 67.00 193 TYR A O 1
ATOM 1438 N N . PRO A 1 194 ? 48.436 -9.286 -11.854 1.00 66.81 194 PRO A N 1
ATOM 1439 C CA . PRO A 1 194 ? 49.309 -10.386 -12.233 1.00 66.81 194 PRO A CA 1
ATOM 1440 C C . PRO A 1 194 ? 50.352 -9.880 -13.247 1.00 66.81 194 PRO A C 1
ATOM 1442 O O . PRO A 1 194 ? 49.993 -9.142 -14.173 1.00 66.81 194 PRO A O 1
ATOM 1445 N N . PRO A 1 195 ? 51.641 -10.239 -13.093 1.00 72.44 195 PRO A N 1
ATOM 1446 C CA . PRO A 1 195 ? 52.690 -9.795 -14.001 1.00 72.44 195 PRO A CA 1
ATOM 1447 C C . PRO A 1 195 ? 52.310 -10.170 -15.435 1.00 72.44 195 PRO A C 1
ATOM 1449 O O . PRO A 1 195 ? 51.914 -11.309 -15.692 1.00 72.44 195 PRO A O 1
ATOM 1452 N N . ARG 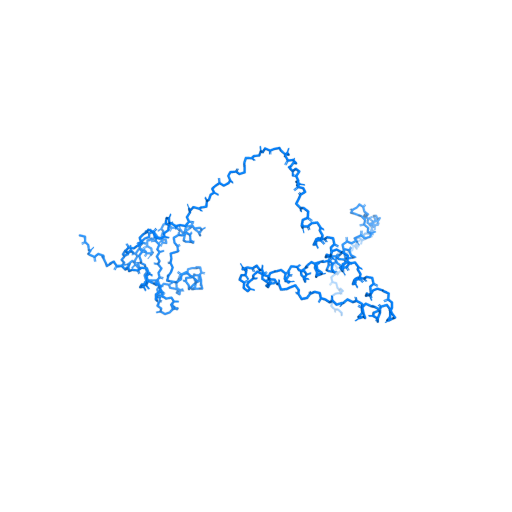A 1 196 ? 52.381 -9.181 -16.342 1.00 68.06 196 ARG A N 1
ATOM 1453 C CA . ARG A 1 196 ? 51.958 -9.272 -17.751 1.00 68.06 196 ARG A CA 1
ATOM 1454 C C . ARG A 1 196 ? 52.199 -10.671 -18.319 1.00 68.06 196 ARG A C 1
ATOM 1456 O O . ARG A 1 196 ? 53.342 -11.094 -18.499 1.00 68.06 196 ARG A O 1
ATOM 1463 N N . ARG A 1 197 ? 51.113 -11.363 -18.662 1.00 72.50 197 ARG A N 1
ATOM 1464 C CA . ARG A 1 197 ? 51.182 -1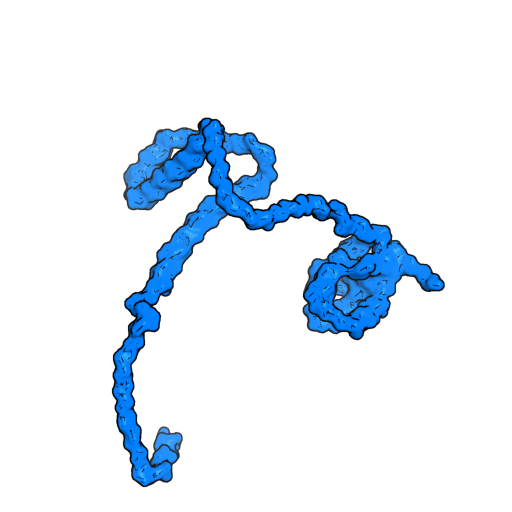2.631 -19.390 1.00 72.50 197 ARG A CA 1
ATOM 1465 C C . ARG A 1 197 ? 51.774 -12.336 -20.772 1.00 72.50 197 ARG A C 1
ATOM 1467 O O . ARG A 1 197 ? 51.205 -11.546 -21.523 1.00 72.50 197 ARG A O 1
ATOM 1474 N N . LYS A 1 198 ? 52.940 -12.908 -21.095 1.00 69.44 198 LYS A N 1
ATOM 1475 C CA . LYS A 1 198 ? 53.565 -12.730 -22.416 1.00 69.44 198 LYS A CA 1
ATOM 1476 C C . LYS A 1 198 ? 52.597 -13.232 -23.494 1.00 69.44 198 LYS A C 1
ATOM 1478 O O . LYS A 1 198 ? 52.080 -14.343 -23.383 1.00 69.44 198 LYS A O 1
ATOM 1483 N N . TYR A 1 199 ? 52.342 -12.408 -24.509 1.00 66.25 199 TYR A N 1
ATOM 1484 C CA . TYR A 1 199 ? 51.525 -12.792 -25.658 1.00 66.25 199 TYR A CA 1
ATOM 1485 C C . TYR A 1 199 ? 52.168 -13.997 -26.352 1.00 66.25 199 TYR A C 1
ATOM 1487 O O . TYR A 1 199 ? 53.363 -13.982 -26.650 1.00 66.25 199 TYR A O 1
ATOM 1495 N N . ARG A 1 200 ? 51.392 -15.061 -26.577 1.00 74.69 200 ARG A N 1
ATOM 1496 C CA . ARG A 1 200 ? 51.862 -16.223 -27.332 1.00 74.69 200 ARG A CA 1
ATOM 1497 C C . ARG A 1 200 ? 51.718 -15.887 -28.812 1.00 74.69 200 ARG A C 1
ATOM 1499 O O . ARG A 1 200 ? 50.603 -15.640 -29.260 1.00 74.69 200 ARG A O 1
ATOM 1506 N N . ASN A 1 201 ? 52.826 -15.864 -29.551 1.00 69.88 201 ASN A N 1
ATOM 1507 C CA . ASN A 1 201 ? 52.808 -15.579 -30.984 1.00 69.88 201 ASN A CA 1
ATOM 1508 C C . ASN A 1 201 ? 51.896 -16.583 -31.700 1.00 69.88 201 ASN A C 1
ATOM 1510 O O . ASN A 1 201 ? 52.203 -17.772 -31.782 1.00 69.88 201 ASN A O 1
ATOM 1514 N N . TYR A 1 202 ? 50.750 -16.100 -32.177 1.00 73.31 202 TYR A N 1
ATOM 1515 C CA . TYR A 1 202 ? 49.837 -16.880 -32.997 1.00 73.31 202 TYR A CA 1
ATOM 1516 C C . TYR A 1 202 ? 50.419 -16.995 -34.407 1.00 73.31 202 TYR A C 1
ATOM 1518 O O . TYR A 1 202 ? 50.503 -16.003 -35.133 1.00 73.31 202 TYR A O 1
ATOM 1526 N N . VAL A 1 203 ? 50.840 -18.200 -34.788 1.00 73.94 203 VAL A N 1
ATOM 1527 C CA . VAL A 1 203 ? 51.278 -18.491 -36.155 1.00 73.94 203 VAL A CA 1
ATOM 1528 C C . VAL A 1 203 ? 50.028 -18.691 -37.005 1.00 73.94 203 VAL A C 1
ATOM 1530 O O . VAL A 1 203 ? 49.289 -19.654 -36.801 1.00 73.94 203 VAL A O 1
ATOM 1533 N N . LYS A 1 204 ? 49.768 -17.773 -37.944 1.00 73.00 204 LYS A N 1
ATOM 1534 C CA . LYS A 1 204 ? 48.690 -17.961 -38.923 1.00 73.00 204 LYS A CA 1
ATOM 1535 C C . LYS A 1 204 ? 49.030 -19.178 -39.798 1.00 73.00 204 LYS A C 1
ATOM 1537 O O . LYS A 1 204 ? 50.130 -19.211 -40.351 1.00 73.00 204 LYS A O 1
ATOM 1542 N N . PRO A 1 205 ? 48.132 -20.170 -39.935 1.00 70.50 205 PRO A N 1
ATOM 1543 C CA . PRO A 1 205 ? 48.377 -21.305 -40.814 1.00 70.50 205 PRO A CA 1
ATOM 1544 C C . PRO A 1 205 ? 48.465 -20.824 -42.266 1.00 70.50 205 PRO A C 1
ATOM 1546 O O . PRO A 1 205 ? 47.653 -20.008 -42.698 1.00 70.50 205 PRO A O 1
ATOM 1549 N N . ALA A 1 206 ? 49.443 -21.341 -43.015 1.00 74.38 206 ALA A N 1
ATOM 1550 C CA . ALA A 1 206 ? 49.714 -20.924 -44.394 1.00 74.38 206 ALA A CA 1
ATOM 1551 C C . ALA A 1 206 ? 48.514 -21.130 -45.337 1.00 74.38 206 ALA A C 1
ATOM 1553 O O . ALA A 1 206 ? 48.331 -20.358 -46.271 1.00 74.38 206 ALA A O 1
ATOM 1554 N N . ASN A 1 207 ? 47.668 -22.130 -45.053 1.00 74.88 207 ASN A N 1
ATOM 1555 C CA . ASN A 1 207 ? 46.484 -22.447 -45.844 1.00 74.88 207 ASN A CA 1
ATOM 1556 C C . ASN A 1 207 ? 45.214 -22.401 -44.974 1.00 74.88 207 ASN A C 1
ATOM 1558 O O . ASN A 1 207 ? 45.006 -23.299 -44.152 1.00 74.88 207 ASN A O 1
ATOM 1562 N N . PRO A 1 208 ? 44.322 -21.412 -45.166 1.00 70.56 208 PRO A N 1
ATOM 1563 C CA . PRO A 1 208 ? 43.121 -21.245 -44.341 1.00 70.56 208 PRO A CA 1
ATOM 1564 C C . PRO A 1 208 ? 42.069 -22.350 -44.547 1.00 70.56 208 PRO A C 1
ATOM 1566 O O . PRO A 1 208 ? 41.210 -22.549 -43.691 1.00 70.56 208 PRO A O 1
ATOM 1569 N N . HIS A 1 209 ? 42.144 -23.107 -45.646 1.00 62.94 209 HIS A N 1
ATOM 1570 C CA . HIS A 1 209 ? 41.181 -24.167 -45.964 1.00 62.94 209 HIS A CA 1
ATOM 1571 C C . HIS A 1 209 ? 41.411 -25.487 -45.213 1.00 62.94 209 HIS A C 1
ATOM 1573 O O . HIS A 1 209 ? 40.475 -26.271 -45.077 1.00 62.94 209 HIS A O 1
ATOM 1579 N N . LEU A 1 210 ? 42.612 -25.734 -44.677 1.00 61.56 210 LEU A N 1
ATOM 1580 C CA . LEU A 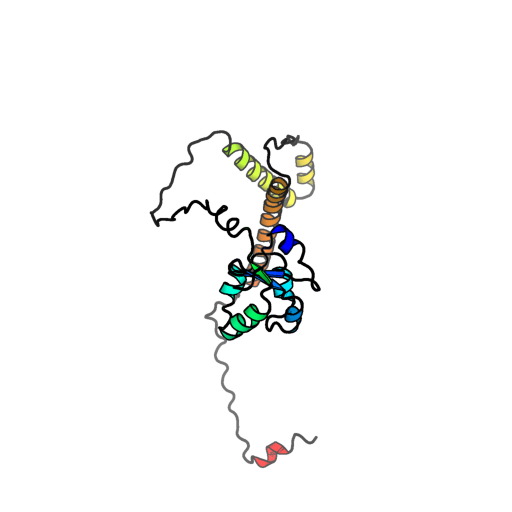1 210 ? 42.906 -26.971 -43.938 1.00 61.56 210 LEU A CA 1
ATOM 1581 C C . LEU A 1 210 ? 42.400 -26.938 -42.488 1.00 61.56 210 LEU A C 1
ATOM 1583 O O . LEU A 1 210 ? 42.175 -27.989 -41.896 1.00 61.56 210 LEU A O 1
ATOM 1587 N N . ALA A 1 211 ? 42.157 -25.748 -41.932 1.00 61.03 211 ALA A N 1
ATOM 1588 C CA . ALA A 1 211 ? 41.696 -25.583 -40.552 1.00 61.03 211 ALA A CA 1
ATOM 1589 C C . ALA A 1 211 ? 40.248 -26.058 -40.319 1.00 61.03 211 ALA A C 1
ATOM 1591 O O . ALA A 1 211 ? 39.850 -26.263 -39.179 1.00 61.03 211 ALA A O 1
ATOM 1592 N N . ARG A 1 212 ? 39.453 -26.238 -41.382 1.00 59.81 212 ARG A N 1
ATOM 1593 C CA . ARG A 1 212 ? 38.047 -26.664 -41.277 1.00 59.81 212 ARG A CA 1
ATOM 1594 C C . ARG A 1 212 ? 37.855 -28.177 -41.194 1.00 59.81 212 ARG A C 1
ATOM 1596 O O . ARG A 1 212 ? 36.755 -28.609 -40.892 1.00 59.81 212 ARG A O 1
ATOM 1603 N N . ARG A 1 213 ? 38.894 -28.981 -41.446 1.00 56.97 213 ARG A N 1
ATOM 1604 C CA . ARG A 1 213 ? 38.760 -30.444 -41.572 1.00 56.97 213 ARG A CA 1
ATOM 1605 C C . ARG A 1 213 ? 38.894 -31.208 -40.247 1.00 56.97 213 ARG A C 1
ATOM 1607 O O . ARG A 1 213 ? 38.776 -32.424 -40.241 1.00 56.97 213 ARG A O 1
ATOM 1614 N N . SER A 1 214 ? 39.165 -30.523 -39.135 1.00 56.44 214 SER A N 1
ATOM 1615 C CA . SER A 1 214 ? 39.402 -31.150 -37.825 1.00 56.44 214 SER A CA 1
ATOM 1616 C C . SER A 1 214 ? 38.167 -31.220 -36.917 1.00 56.44 214 SER A C 1
ATOM 1618 O O . SER A 1 214 ? 38.331 -31.431 -35.721 1.00 56.44 214 SER A O 1
ATOM 1620 N N . LEU A 1 215 ? 36.961 -30.982 -37.442 1.00 61.09 215 LEU A N 1
ATOM 1621 C CA . LEU A 1 215 ? 35.705 -31.070 -36.679 1.00 61.09 215 LEU A CA 1
ATOM 1622 C C . LEU A 1 215 ? 34.852 -32.300 -37.033 1.00 61.09 215 LEU A C 1
ATOM 1624 O O . LEU A 1 215 ? 33.829 -32.510 -36.392 1.00 61.09 215 LEU A O 1
ATOM 1628 N N . ASP A 1 216 ? 35.297 -33.125 -37.986 1.00 59.50 216 ASP A N 1
ATOM 1629 C CA . ASP A 1 216 ? 34.545 -34.284 -38.491 1.00 59.50 216 ASP A CA 1
ATOM 1630 C C . ASP A 1 216 ? 35.180 -35.639 -38.095 1.00 59.50 216 ASP A C 1
ATOM 1632 O O . ASP A 1 216 ? 35.074 -36.610 -38.845 1.00 59.50 216 ASP A O 1
ATOM 1636 N N . ALA A 1 217 ? 35.878 -35.713 -36.954 1.00 50.81 217 ALA A N 1
ATOM 1637 C CA . ALA A 1 217 ? 36.496 -36.946 -36.444 1.00 50.81 217 ALA A CA 1
ATOM 1638 C C . ALA A 1 217 ? 36.028 -37.281 -35.025 1.00 50.81 217 ALA A C 1
ATOM 1640 O O . ALA A 1 217 ? 35.985 -36.346 -34.192 1.00 50.81 217 ALA A O 1
#